Protein AF-K1SL65-F1 (afdb_monomer_lite)

Radius of gyration: 17.66 Å; chains: 1; bounding box: 54×36×43 Å

Organism: NCBI:txid408170

Sequence (193 aa):
QQNIQWSQRDNFLDIPTDCPQRSERLGWTGDVTAFCPTAAFNKNIMPFMTKWLRDLASELGPDVSMPQVVPNILGNQQDGAAFWGDVVTVLPWTLYRAYGDKRILQHSYDSMKHWVEFIESQCGENGLWQTGFQYGDWLGLDAEANALGDERKGATDDYFTANVCFAWSLQILADTAAVFAVRRGRAPLEPPP

Foldseek 3Di:
DVVLVVQQVQQLDLARFPHNDDPGSFNFQLVCLVCVLVSLVVDPCVVSVLVQLVQQVVQDDQPAQRDRTGVDPPDRQAHLAFSRSLSLLRVLLSNCVSPVDLVSLVVSLVVLVSSLVVQQVCDDPVSFNDDGDYCAQAQAPQDDVPPDPDPRHHPDDRRVRRRVRSVVSVVSSVVSVVVVVVVVDDDDDDDDD

InterPro domains:
  IPR008928 Six-hairpin glycosidase superfamily [SSF48208] (3-179)
  IPR012341 Six-hairpin glycosidase-like superfamily [G3DSA:1.50.10.10] (1-187)
  IPR016007 Alpha-L-rhamnosidase [PTHR33307] (2-180)
  IPR035396 Alpha-L-rhamnosidase, six-hairpin glycosidase domain [PF17389] (2-180)

pLDDT: mean 91.94, std 12.56, range [42.75, 98.88]

Structure (mmCIF, N/CA/C/O backbone):
data_AF-K1SL65-F1
#
_entry.id   AF-K1SL65-F1
#
loop_
_atom_site.group_PDB
_atom_site.id
_atom_site.type_symbol
_atom_site.label_atom_id
_atom_site.label_alt_id
_atom_site.label_comp_id
_atom_site.label_asym_id
_atom_site.label_entity_id
_atom_site.label_seq_id
_atom_site.pdbx_PDB_ins_code
_atom_site.Cartn_x
_atom_site.Cartn_y
_atom_site.Cartn_z
_atom_site.occupancy
_atom_site.B_iso_or_equiv
_atom_site.auth_seq_id
_atom_site.auth_comp_id
_atom_site.a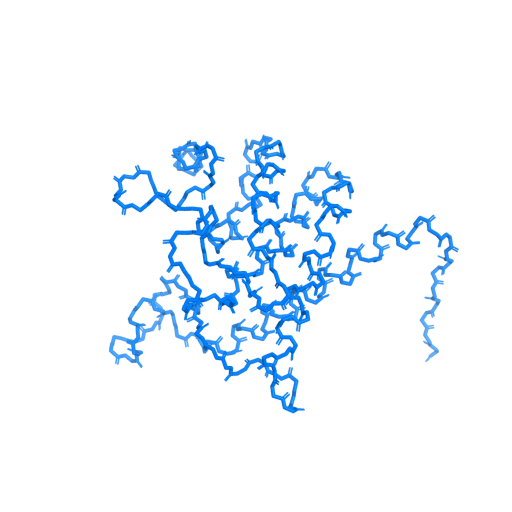uth_asym_id
_atom_site.auth_atom_id
_atom_site.pdbx_PDB_model_num
ATOM 1 N N . GLN A 1 1 ? 10.799 -14.680 15.930 1.00 95.19 1 GLN A N 1
ATOM 2 C CA . GLN A 1 1 ? 9.864 -13.781 16.643 1.00 95.19 1 GLN A CA 1
ATOM 3 C C . GLN A 1 1 ? 10.528 -12.543 17.247 1.00 95.19 1 GLN A C 1
ATOM 5 O O . GLN A 1 1 ? 10.082 -11.454 16.925 1.00 95.19 1 GLN A O 1
ATOM 10 N N . GLN A 1 2 ? 11.568 -12.656 18.089 1.00 98.00 2 GLN A N 1
ATOM 11 C CA . GLN A 1 2 ? 12.174 -11.476 18.739 1.00 98.00 2 GLN A CA 1
ATOM 12 C C . GLN A 1 2 ? 12.668 -10.421 17.734 1.00 98.00 2 GLN A C 1
ATOM 14 O O . GLN A 1 2 ? 12.318 -9.256 17.878 1.00 98.00 2 GLN A O 1
ATOM 19 N N . ASN A 1 3 ? 13.378 -10.829 16.677 1.00 98.56 3 ASN A N 1
ATOM 20 C CA . ASN A 1 3 ? 13.888 -9.900 15.657 1.00 98.56 3 ASN A CA 1
ATOM 21 C C . ASN A 1 3 ? 12.772 -9.055 15.022 1.00 98.56 3 ASN A C 1
ATOM 23 O O . ASN A 1 3 ? 12.913 -7.846 14.937 1.00 98.56 3 ASN A O 1
ATOM 27 N N . ILE A 1 4 ? 11.632 -9.668 14.681 1.00 98.56 4 ILE A N 1
ATOM 28 C CA . ILE A 1 4 ? 10.469 -8.973 14.100 1.00 98.56 4 ILE A CA 1
ATOM 29 C C . ILE A 1 4 ? 9.954 -7.881 15.046 1.00 98.56 4 ILE A C 1
ATOM 31 O O . ILE A 1 4 ? 9.650 -6.773 14.618 1.00 98.56 4 ILE A O 1
ATOM 35 N N . GLN A 1 5 ? 9.868 -8.181 16.345 1.00 98.44 5 GLN A N 1
ATOM 36 C CA . GLN A 1 5 ? 9.383 -7.223 17.340 1.00 98.44 5 GLN A CA 1
ATOM 37 C C . GLN A 1 5 ? 10.352 -6.053 17.542 1.00 98.44 5 GLN A C 1
ATOM 39 O O . GLN A 1 5 ? 9.899 -4.925 17.724 1.00 98.44 5 GLN A O 1
ATOM 44 N N . TRP A 1 6 ? 11.663 -6.308 17.498 1.00 98.56 6 TRP A N 1
ATOM 45 C CA . TRP A 1 6 ? 12.675 -5.251 17.547 1.00 98.56 6 TRP A CA 1
ATOM 46 C C . TRP A 1 6 ? 12.635 -4.385 16.287 1.00 98.56 6 TRP A C 1
ATOM 48 O O . TRP A 1 6 ? 12.497 -3.174 16.412 1.00 98.56 6 TRP A O 1
ATOM 58 N N . SER A 1 7 ? 12.599 -4.989 15.095 1.00 98.56 7 SER A N 1
ATOM 59 C CA . SER A 1 7 ? 12.469 -4.256 13.829 1.00 98.56 7 SER A CA 1
ATOM 60 C C . SER A 1 7 ? 11.205 -3.395 13.770 1.00 98.56 7 SER A C 1
ATOM 62 O O . SER A 1 7 ? 11.273 -2.249 13.341 1.00 98.56 7 SER A O 1
ATOM 64 N N . GLN A 1 8 ? 10.060 -3.903 14.242 1.00 98.56 8 GLN A N 1
ATOM 65 C CA . GLN A 1 8 ? 8.834 -3.104 14.340 1.00 98.56 8 GLN A CA 1
ATOM 66 C C . GLN A 1 8 ? 9.017 -1.911 15.279 1.00 98.56 8 GLN A C 1
ATOM 68 O O . GLN A 1 8 ? 8.588 -0.806 14.970 1.00 98.56 8 GLN A O 1
ATOM 73 N N . ARG A 1 9 ? 9.628 -2.130 16.446 1.00 98.19 9 ARG A N 1
ATOM 74 C CA . ARG A 1 9 ? 9.810 -1.077 17.445 1.00 98.19 9 ARG A CA 1
ATOM 75 C C . ARG A 1 9 ? 10.743 0.024 16.951 1.00 98.19 9 ARG A C 1
ATOM 77 O O . ARG A 1 9 ? 10.486 1.187 17.232 1.00 98.19 9 ARG A O 1
ATOM 84 N N . ASP A 1 10 ? 11.791 -0.348 16.229 1.00 98.25 10 ASP A N 1
ATOM 85 C CA . ASP A 1 10 ? 12.777 0.599 15.718 1.00 98.25 10 ASP A CA 1
ATOM 86 C C . ASP A 1 10 ? 12.221 1.440 14.554 1.00 98.25 10 ASP A C 1
ATOM 88 O O . ASP A 1 10 ? 12.696 2.549 14.338 1.00 98.25 10 ASP A O 1
ATOM 92 N N . ASN A 1 11 ? 11.185 0.951 13.859 1.00 98.69 11 ASN A N 1
ATOM 93 C CA . ASN A 1 11 ? 10.578 1.620 12.703 1.00 98.69 11 ASN A CA 1
ATOM 94 C C . ASN A 1 11 ? 9.210 2.278 12.967 1.00 98.69 11 ASN A C 1
ATOM 96 O O . ASN A 1 11 ? 8.644 2.887 12.070 1.00 98.69 11 ASN A O 1
ATOM 100 N N . PHE A 1 12 ? 8.635 2.168 14.168 1.00 98.44 12 PHE A N 1
ATOM 101 C CA . PHE A 1 12 ? 7.357 2.815 14.509 1.00 98.44 12 PHE A CA 1
ATOM 102 C C . PHE A 1 12 ? 7.609 4.083 15.338 1.00 98.44 12 PHE A C 1
ATOM 104 O O . PHE A 1 12 ? 7.303 4.141 16.533 1.00 98.44 12 PHE A O 1
ATOM 111 N N . LEU A 1 13 ? 8.189 5.101 14.694 1.00 97.00 13 LEU A N 1
ATOM 112 C CA . LEU A 1 13 ? 8.627 6.361 15.305 1.00 97.00 13 LEU A CA 1
ATOM 113 C C . LEU A 1 13 ? 7.960 7.553 14.595 1.00 97.00 13 LEU A C 1
ATOM 115 O O . LEU A 1 13 ? 8.478 8.049 13.604 1.00 97.00 13 LEU A O 1
ATOM 119 N N . ASP A 1 14 ? 6.806 8.004 15.103 1.00 96.94 14 ASP A N 1
ATOM 120 C CA . ASP A 1 14 ? 5.869 8.979 14.483 1.00 96.94 14 ASP A CA 1
ATOM 121 C C . ASP A 1 14 ? 5.245 8.558 13.133 1.00 96.94 14 ASP A C 1
ATOM 123 O O . ASP A 1 14 ? 4.056 8.799 12.900 1.00 96.94 14 ASP A O 1
ATOM 127 N N . ILE A 1 15 ? 6.020 7.885 12.283 1.00 98.38 15 ILE A N 1
ATOM 128 C CA . ILE A 1 15 ? 5.641 7.290 10.998 1.00 98.38 15 ILE A CA 1
ATOM 129 C C . ILE A 1 15 ? 6.258 5.881 10.875 1.00 98.38 15 ILE A C 1
ATOM 131 O O . ILE A 1 15 ? 7.233 5.587 11.576 1.00 98.38 15 ILE A O 1
ATOM 135 N N . PRO A 1 16 ? 5.684 4.974 10.066 1.00 98.31 16 PRO A N 1
ATOM 136 C CA . PRO A 1 16 ? 6.210 3.623 9.886 1.00 98.31 16 PRO A CA 1
ATOM 137 C C . PRO A 1 16 ? 7.363 3.611 8.869 1.00 98.31 16 PRO A C 1
ATOM 139 O O . PRO A 1 16 ? 7.133 3.521 7.668 1.00 98.31 16 PRO A O 1
ATOM 142 N N . THR A 1 17 ? 8.600 3.737 9.342 1.00 98.62 17 THR A N 1
ATOM 143 C CA . THR A 1 17 ? 9.778 3.901 8.478 1.00 98.62 17 THR A CA 1
ATOM 144 C C . THR A 1 17 ? 10.254 2.595 7.835 1.00 98.62 17 THR A C 1
ATOM 146 O O . THR A 1 17 ? 10.101 1.523 8.418 1.00 98.62 17 THR A O 1
ATOM 149 N N . ASP A 1 18 ? 10.905 2.683 6.673 1.00 97.94 18 ASP A N 1
ATOM 150 C CA . ASP A 1 18 ? 11.580 1.552 6.012 1.00 97.94 18 ASP A CA 1
ATOM 151 C C . ASP A 1 18 ? 12.758 1.012 6.835 1.00 97.94 18 ASP A C 1
ATOM 153 O O . ASP A 1 18 ? 12.944 -0.195 7.014 1.00 97.94 18 ASP A O 1
ATOM 157 N N . CYS A 1 19 ? 13.582 1.919 7.360 1.00 97.38 19 CYS A N 1
ATOM 158 C CA . CYS A 1 19 ? 14.738 1.566 8.160 1.00 97.38 19 CYS A CA 1
ATOM 159 C C . CYS A 1 19 ? 15.124 2.691 9.133 1.00 97.38 19 CYS A C 1
ATOM 161 O O . CYS A 1 19 ? 14.912 3.865 8.834 1.00 97.38 19 CYS A O 1
ATOM 163 N N . PRO A 1 20 ? 15.745 2.373 10.283 1.00 97.81 20 PRO A N 1
ATOM 164 C CA . PRO A 1 20 ? 16.064 3.383 11.294 1.00 97.81 20 PRO A CA 1
ATOM 165 C C . PRO A 1 20 ? 17.457 4.025 11.143 1.00 97.81 20 PRO A C 1
ATOM 167 O O . PRO A 1 20 ? 17.764 4.999 11.832 1.00 97.81 20 PRO A O 1
ATOM 170 N N . GLN A 1 21 ? 18.343 3.486 10.296 1.00 97.94 21 GLN A N 1
ATOM 171 C CA . GLN A 1 21 ? 19.780 3.796 10.346 1.00 97.94 21 GLN A CA 1
ATOM 172 C C . GLN A 1 21 ? 20.268 4.789 9.288 1.00 97.94 21 GLN A C 1
ATOM 174 O O . GLN A 1 21 ? 20.973 5.740 9.638 1.00 97.94 21 GLN A O 1
ATOM 179 N N . ARG A 1 22 ? 19.932 4.593 8.006 1.00 97.50 22 ARG A N 1
ATOM 180 C CA . ARG A 1 22 ? 20.524 5.375 6.902 1.00 97.50 22 ARG A CA 1
ATOM 181 C C . ARG A 1 22 ? 19.793 6.703 6.709 1.00 97.50 22 ARG A C 1
ATOM 183 O O . ARG A 1 22 ? 18.809 6.974 7.396 1.00 97.50 22 ARG A O 1
ATOM 190 N N . SER A 1 23 ? 20.301 7.544 5.814 1.00 96.12 23 SER A N 1
ATOM 191 C CA . SER A 1 23 ? 19.692 8.829 5.443 1.00 96.12 23 SER A CA 1
ATOM 192 C C . SER A 1 23 ? 18.450 8.623 4.566 1.00 96.12 23 SER A C 1
ATOM 194 O O . SER A 1 23 ? 18.436 9.028 3.410 1.00 96.12 23 SER A O 1
ATOM 196 N N . GLU A 1 24 ? 17.448 7.936 5.110 1.00 96.56 24 GLU A N 1
ATOM 197 C CA . GLU A 1 24 ? 16.168 7.648 4.463 1.00 96.56 24 GLU A CA 1
ATOM 198 C C . GLU A 1 24 ? 15.057 7.749 5.510 1.00 96.56 24 GLU A C 1
ATOM 200 O O . GLU A 1 24 ? 14.578 8.858 5.734 1.00 96.56 24 GLU A O 1
ATOM 205 N N . ARG A 1 25 ? 14.752 6.671 6.253 1.00 98.00 25 ARG A N 1
ATOM 206 C CA . ARG A 1 25 ? 13.802 6.684 7.387 1.00 98.00 25 ARG A CA 1
ATOM 207 C C . ARG A 1 25 ? 12.446 7.254 6.967 1.00 98.00 25 ARG A C 1
ATOM 209 O O . ARG A 1 25 ? 11.869 8.089 7.664 1.00 98.00 25 ARG A O 1
ATOM 216 N N . LEU A 1 26 ? 11.981 6.845 5.793 1.00 98.12 26 LEU A N 1
ATOM 217 C CA . LEU A 1 26 ? 10.778 7.380 5.167 1.00 98.12 26 LEU A CA 1
ATOM 218 C C . LEU A 1 26 ? 9.617 6.416 5.355 1.00 98.12 26 LEU A C 1
ATOM 220 O O . LEU A 1 26 ? 9.813 5.205 5.452 1.00 98.12 26 LEU A O 1
ATOM 224 N N . GLY A 1 27 ? 8.404 6.965 5.400 1.00 98.06 27 GLY A N 1
ATOM 225 C CA . GLY A 1 27 ? 7.170 6.194 5.502 1.00 98.06 27 GLY A CA 1
ATOM 226 C C . GLY A 1 27 ? 6.813 5.533 4.179 1.00 98.06 27 GLY A C 1
ATOM 227 O O . GLY A 1 27 ? 5.846 5.943 3.543 1.00 98.06 27 GLY A O 1
ATOM 228 N N . TRP A 1 28 ? 7.621 4.569 3.741 1.00 98.31 28 TRP A N 1
ATOM 229 C CA . TRP A 1 28 ? 7.412 3.840 2.498 1.00 98.31 28 TRP A CA 1
ATOM 230 C C . TRP A 1 28 ? 6.111 3.043 2.544 1.00 98.31 28 TRP A C 1
ATOM 232 O O . TRP A 1 28 ? 5.865 2.242 3.447 1.00 98.31 28 TRP A O 1
ATOM 242 N N . THR A 1 29 ? 5.246 3.292 1.568 1.00 98.12 29 THR A N 1
ATOM 243 C CA . THR A 1 29 ? 3.869 2.799 1.596 1.00 98.12 29 THR A CA 1
ATOM 244 C C . THR A 1 29 ? 3.776 1.288 1.389 1.00 98.12 29 THR A C 1
ATOM 246 O O . THR A 1 29 ? 3.034 0.625 2.117 1.00 98.12 29 THR A O 1
ATOM 249 N N . GLY A 1 30 ? 4.585 0.721 0.488 1.00 97.94 30 GLY A N 1
ATOM 250 C CA . GLY A 1 30 ? 4.632 -0.723 0.224 1.00 97.94 30 GLY A CA 1
ATOM 251 C C . GLY A 1 30 ? 5.108 -1.551 1.421 1.00 97.94 30 GLY A C 1
ATOM 252 O O . GLY A 1 30 ? 4.529 -2.597 1.721 1.00 97.94 30 GLY A O 1
ATOM 253 N N . ASP A 1 31 ? 6.093 -1.061 2.173 1.00 98.50 31 ASP A N 1
ATOM 254 C CA . ASP A 1 31 ? 6.604 -1.710 3.385 1.00 98.50 31 ASP A CA 1
ATOM 255 C C . ASP A 1 31 ? 5.494 -1.883 4.433 1.00 98.50 31 ASP A C 1
ATOM 257 O O . ASP A 1 31 ? 5.342 -2.943 5.052 1.00 98.50 31 ASP A O 1
ATOM 261 N N . VAL A 1 32 ? 4.656 -0.855 4.593 1.00 97.88 32 VAL A N 1
ATOM 262 C CA . VAL A 1 32 ? 3.497 -0.897 5.492 1.00 97.88 32 VAL A CA 1
ATOM 263 C C . VAL A 1 32 ? 2.421 -1.839 4.968 1.00 97.88 32 VAL A C 1
ATOM 265 O O . VAL A 1 32 ? 1.881 -2.615 5.764 1.00 97.88 32 VAL A O 1
ATOM 268 N N . THR A 1 33 ? 2.130 -1.812 3.661 1.00 98.25 33 THR A N 1
ATOM 269 C CA . THR A 1 33 ? 1.200 -2.747 3.003 1.00 98.25 33 THR A CA 1
ATOM 270 C C . THR A 1 33 ? 1.559 -4.194 3.341 1.00 98.25 33 THR A C 1
ATOM 272 O O . THR A 1 33 ? 0.698 -4.957 3.785 1.00 98.25 33 THR A O 1
ATOM 275 N N . ALA A 1 34 ? 2.840 -4.557 3.227 1.00 98.31 34 ALA A N 1
ATOM 276 C CA . ALA A 1 34 ? 3.322 -5.899 3.539 1.00 98.31 34 ALA A CA 1
ATOM 277 C C . ALA A 1 34 ? 3.268 -6.224 5.044 1.00 98.31 34 ALA A C 1
ATOM 279 O O . ALA A 1 34 ? 2.877 -7.325 5.445 1.00 98.31 34 ALA A O 1
ATOM 280 N N . PHE A 1 35 ? 3.682 -5.286 5.903 1.00 98.62 35 PHE A N 1
ATOM 281 C CA . PHE A 1 35 ? 3.963 -5.591 7.308 1.00 98.62 35 PHE A CA 1
ATOM 282 C C . PHE A 1 35 ? 2.788 -5.366 8.272 1.00 98.62 35 PHE A C 1
ATOM 284 O O . PHE A 1 35 ? 2.778 -5.937 9.371 1.00 98.62 35 PHE A O 1
ATOM 291 N N . CYS A 1 36 ? 1.778 -4.575 7.896 1.00 98.38 36 CYS A N 1
ATOM 292 C CA . CYS A 1 36 ? 0.689 -4.179 8.794 1.00 98.38 36 CYS A CA 1
ATOM 293 C C . CYS A 1 36 ? -0.006 -5.349 9.528 1.00 98.38 36 CYS A C 1
ATOM 295 O O . CYS A 1 36 ? -0.226 -5.217 10.738 1.00 98.38 36 CYS A O 1
ATOM 297 N N . PRO A 1 37 ? -0.333 -6.498 8.894 1.00 98.50 37 PRO A N 1
ATOM 298 C CA . PRO A 1 37 ? -0.969 -7.614 9.601 1.00 98.50 37 PRO A CA 1
ATOM 299 C C . PRO A 1 37 ? -0.118 -8.131 10.770 1.00 98.50 37 PRO A C 1
ATOM 301 O O . PRO A 1 37 ? -0.618 -8.335 11.879 1.00 98.50 37 PRO A O 1
ATOM 304 N N . THR A 1 38 ? 1.191 -8.270 10.548 1.00 98.75 38 THR A N 1
ATOM 305 C CA . THR A 1 38 ? 2.151 -8.698 11.575 1.00 98.75 38 THR A CA 1
ATOM 306 C C . THR A 1 38 ? 2.290 -7.644 12.668 1.00 98.75 38 THR A C 1
ATOM 308 O O . THR A 1 38 ? 2.278 -7.968 13.859 1.00 98.75 38 THR A O 1
ATOM 311 N N . ALA A 1 39 ? 2.378 -6.369 12.283 1.00 98.62 39 ALA A N 1
ATOM 312 C CA . ALA A 1 39 ? 2.481 -5.269 13.230 1.00 98.62 39 ALA A CA 1
ATOM 313 C C . ALA A 1 39 ? 1.268 -5.202 14.174 1.00 98.62 39 ALA A C 1
ATOM 315 O O . ALA A 1 39 ? 1.447 -5.037 15.387 1.00 98.62 39 ALA A O 1
ATOM 316 N N . ALA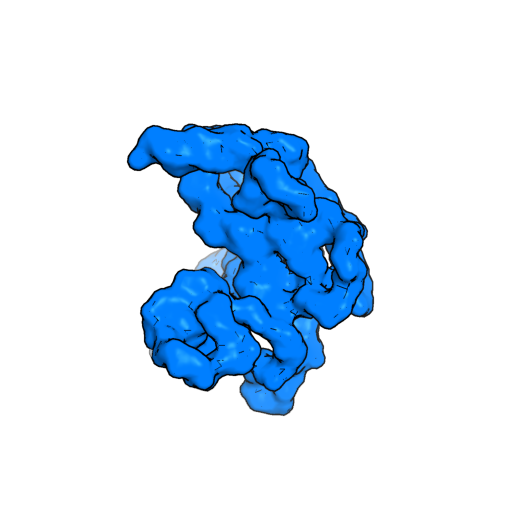 A 1 40 ? 0.061 -5.383 13.627 1.00 98.50 40 ALA A N 1
ATOM 317 C CA . ALA A 1 40 ? -1.198 -5.372 14.367 1.00 98.50 40 ALA A CA 1
ATOM 318 C C . ALA A 1 40 ? -1.370 -6.594 15.281 1.00 98.50 40 ALA A C 1
ATOM 320 O O . ALA A 1 40 ? -1.970 -6.483 16.352 1.00 98.50 40 ALA A O 1
ATOM 321 N N . PHE A 1 41 ? -0.812 -7.744 14.888 1.00 98.44 41 PHE A N 1
ATOM 322 C CA . PHE A 1 41 ? -0.744 -8.932 15.738 1.00 98.44 41 PHE A CA 1
ATOM 323 C C . PHE A 1 41 ? 0.181 -8.719 16.945 1.00 98.44 41 PHE A C 1
ATOM 325 O O . PHE A 1 41 ? -0.145 -9.099 18.068 1.00 98.44 41 PHE A O 1
ATOM 332 N N . ASN A 1 42 ? 1.339 -8.088 16.734 1.00 98.31 42 ASN A N 1
ATOM 333 C CA . ASN A 1 42 ? 2.340 -7.898 17.784 1.00 98.31 42 ASN A CA 1
ATOM 334 C C . ASN A 1 42 ? 1.944 -6.840 18.826 1.00 98.31 42 ASN A C 1
ATOM 336 O O . ASN A 1 42 ? 2.309 -6.971 20.001 1.00 98.31 42 ASN A O 1
ATOM 340 N N . LYS A 1 43 ? 1.283 -5.755 18.403 1.00 97.81 43 LYS A N 1
ATOM 341 C CA . LYS A 1 43 ? 0.948 -4.592 19.241 1.00 97.81 43 LYS A CA 1
ATOM 342 C C . LYS A 1 43 ? -0.350 -3.936 18.776 1.00 97.81 43 LYS A C 1
ATOM 344 O O . LYS A 1 43 ? -0.742 -4.049 17.623 1.00 97.81 43 LYS A O 1
ATOM 349 N N . ASN A 1 44 ? -0.986 -3.175 19.667 1.00 98.25 44 ASN A N 1
ATOM 350 C CA . ASN A 1 44 ? -2.065 -2.278 19.264 1.00 98.25 44 ASN A CA 1
ATOM 351 C C . ASN A 1 44 ? -1.485 -1.070 18.510 1.00 98.25 44 ASN A C 1
ATOM 353 O O . ASN A 1 44 ? -0.966 -0.147 19.138 1.00 98.25 44 ASN A O 1
ATOM 357 N N . ILE A 1 45 ? -1.581 -1.086 17.180 1.00 98.50 45 ILE A N 1
ATOM 358 C CA . ILE A 1 45 ? -1.075 -0.020 16.302 1.00 98.50 45 ILE A CA 1
ATOM 359 C C . ILE A 1 45 ? -2.172 0.941 15.831 1.00 98.50 45 ILE A C 1
ATOM 361 O O . ILE A 1 45 ? -1.877 1.877 15.091 1.00 98.50 45 ILE A O 1
ATOM 365 N N . MET A 1 46 ? -3.430 0.738 16.243 1.00 98.31 46 MET A N 1
ATOM 366 C CA . MET A 1 46 ? -4.568 1.506 15.725 1.00 98.31 46 MET A CA 1
ATOM 367 C C . MET A 1 46 ? -4.386 3.029 15.861 1.00 98.31 46 MET A C 1
ATOM 369 O O . MET A 1 46 ? -4.566 3.716 14.856 1.00 98.31 46 MET A O 1
ATOM 373 N N . PRO A 1 47 ? -3.992 3.602 17.021 1.00 98.25 47 PRO A N 1
ATOM 374 C CA . PRO A 1 47 ? -3.817 5.053 17.132 1.00 98.25 47 PRO A CA 1
ATOM 375 C C . PRO A 1 47 ? -2.720 5.595 16.209 1.00 98.25 47 PRO A C 1
ATOM 377 O O . PRO A 1 47 ? -2.908 6.626 15.570 1.00 98.25 47 PRO A O 1
ATOM 380 N N . PHE A 1 48 ? -1.605 4.866 16.112 1.00 98.56 48 PHE A N 1
ATOM 381 C CA . PHE A 1 48 ? -0.461 5.216 15.274 1.00 98.56 48 PHE A CA 1
ATOM 382 C C . PHE A 1 48 ? -0.858 5.249 13.795 1.00 98.56 48 PHE A C 1
ATOM 384 O O . PHE A 1 48 ? -0.690 6.261 13.120 1.00 98.56 48 PHE A O 1
ATOM 391 N N . MET A 1 49 ? -1.487 4.174 13.317 1.00 98.56 49 MET A N 1
ATOM 392 C CA . MET A 1 49 ? -1.901 4.071 11.920 1.00 98.56 49 MET A CA 1
ATOM 393 C C . MET A 1 49 ? -3.085 4.976 11.583 1.00 98.56 49 MET A C 1
ATOM 395 O O . MET A 1 49 ? -3.180 5.455 10.462 1.00 98.56 49 MET A O 1
ATOM 399 N N . THR A 1 50 ? -3.961 5.282 12.545 1.00 98.31 50 THR A N 1
ATOM 400 C CA . THR A 1 50 ? -5.033 6.272 12.340 1.00 98.31 50 THR A CA 1
ATOM 401 C C . THR A 1 50 ? -4.466 7.669 12.091 1.00 98.31 50 THR A C 1
ATOM 403 O O . THR A 1 50 ? -5.013 8.399 11.270 1.00 98.31 50 THR A O 1
ATOM 406 N N . LYS A 1 51 ? -3.386 8.058 12.788 1.00 98.31 51 LYS A N 1
ATOM 407 C CA . LYS A 1 51 ? -2.680 9.319 12.514 1.00 98.31 51 LYS A CA 1
ATOM 408 C C . LYS A 1 51 ? -2.060 9.277 11.121 1.00 98.31 51 LYS A C 1
ATOM 410 O O . LYS A 1 51 ? -2.358 10.149 10.316 1.00 98.31 51 LYS A O 1
ATOM 415 N N . TRP A 1 52 ? -1.284 8.239 10.817 1.00 98.50 52 TRP A N 1
ATOM 416 C CA . TRP A 1 52 ? -0.576 8.150 9.538 1.00 98.50 52 TRP A CA 1
ATOM 417 C C . TRP A 1 52 ? -1.518 8.046 8.324 1.00 98.50 52 TRP A C 1
ATOM 419 O O . TRP A 1 52 ? -1.244 8.641 7.292 1.00 98.50 52 TRP A O 1
ATOM 429 N N . LEU A 1 53 ? -2.688 7.405 8.454 1.00 98.31 53 LEU A N 1
ATOM 430 C CA . LEU A 1 53 ? -3.718 7.400 7.404 1.00 98.31 53 LEU A CA 1
ATOM 431 C C . LEU A 1 53 ? -4.304 8.789 7.114 1.00 98.31 53 LEU A C 1
ATOM 433 O O . LEU A 1 53 ? -4.782 9.020 6.007 1.00 98.31 53 LEU A O 1
ATOM 437 N N . ARG A 1 54 ? -4.281 9.717 8.080 1.00 97.81 54 ARG A N 1
ATOM 438 C CA . ARG A 1 54 ? -4.662 11.118 7.832 1.00 97.81 54 ARG A CA 1
ATOM 439 C C . ARG A 1 54 ? -3.571 11.863 7.078 1.00 97.81 54 ARG A C 1
ATOM 441 O O . ARG A 1 54 ? -3.908 12.611 6.169 1.00 97.81 54 ARG A O 1
ATOM 448 N N . ASP A 1 55 ? -2.308 11.634 7.438 1.00 97.75 55 ASP A N 1
ATOM 449 C CA . ASP A 1 55 ? -1.164 12.178 6.698 1.00 97.75 55 ASP A CA 1
ATOM 450 C C . ASP A 1 55 ? -1.237 11.694 5.239 1.00 97.75 55 ASP A C 1
ATOM 452 O O . ASP A 1 55 ? -1.227 12.497 4.313 1.00 97.75 55 ASP A O 1
ATOM 456 N N . LEU A 1 56 ? -1.471 10.395 5.038 1.00 96.69 56 LEU A N 1
ATOM 457 C CA . LEU A 1 56 ? -1.647 9.778 3.726 1.00 96.69 56 LEU A CA 1
ATOM 458 C C . LEU A 1 56 ? -2.800 10.396 2.932 1.00 96.69 56 LEU A C 1
ATOM 460 O O . LEU A 1 56 ? -2.626 10.767 1.777 1.00 96.69 56 LEU A O 1
ATOM 464 N N . ALA A 1 57 ? -3.974 10.540 3.550 1.00 95.62 57 ALA A N 1
ATOM 465 C CA . ALA A 1 57 ? -5.126 11.142 2.887 1.00 95.62 57 ALA A CA 1
ATOM 466 C C . ALA A 1 57 ? -4.880 12.606 2.485 1.00 95.62 57 ALA A C 1
ATOM 468 O O . ALA A 1 57 ? -5.477 13.068 1.518 1.00 95.62 57 ALA A O 1
ATOM 469 N N . SER A 1 58 ? -4.013 13.330 3.204 1.00 94.94 58 SER A N 1
ATOM 470 C CA . SER A 1 58 ? -3.668 14.721 2.882 1.00 94.94 58 SER A CA 1
ATOM 471 C C . SER A 1 58 ? -2.732 14.873 1.678 1.00 94.94 58 SER A C 1
ATOM 473 O O . SER A 1 58 ? -2.677 15.953 1.098 1.00 94.94 58 SER A O 1
ATOM 475 N N . GLU A 1 59 ? -2.040 13.799 1.292 1.00 93.00 59 GLU A N 1
ATOM 476 C CA . GLU A 1 59 ? -1.149 13.751 0.123 1.00 93.00 59 GLU A CA 1
ATOM 477 C C . GLU A 1 59 ? -1.901 13.372 -1.168 1.00 93.00 59 GLU A C 1
ATOM 479 O O . GLU A 1 59 ? -1.364 13.505 -2.266 1.00 93.00 59 GLU A O 1
ATOM 484 N N . LEU A 1 60 ? -3.152 12.908 -1.057 1.00 87.19 60 LEU A N 1
ATOM 485 C CA . LEU A 1 60 ? -4.004 12.604 -2.206 1.00 87.19 60 LEU A CA 1
ATOM 486 C C . LEU A 1 60 ? -4.705 13.870 -2.719 1.00 87.19 60 LEU A C 1
ATOM 488 O O . LEU A 1 60 ? -5.222 14.678 -1.947 1.00 87.19 60 LEU A O 1
ATOM 492 N N . GLY A 1 61 ? -4.780 14.014 -4.043 1.00 77.50 61 GLY A N 1
ATOM 493 C CA . GLY A 1 61 ? -5.467 15.122 -4.707 1.00 77.50 61 GLY A CA 1
ATOM 494 C C . GLY A 1 61 ? -6.038 14.713 -6.068 1.00 77.50 61 GLY A C 1
ATOM 495 O O . GLY A 1 61 ? -5.671 13.656 -6.571 1.00 77.50 61 GLY A O 1
ATOM 496 N N . PRO A 1 62 ? -6.911 15.534 -6.686 1.00 71.88 62 PRO A N 1
ATOM 497 C CA . PRO A 1 62 ? -7.653 15.165 -7.900 1.00 71.88 62 PRO A CA 1
ATOM 498 C C . PRO A 1 62 ? -6.787 14.633 -9.049 1.00 71.88 62 PRO A C 1
ATOM 500 O O . PRO A 1 62 ? -7.187 13.688 -9.717 1.00 71.88 62 PRO A O 1
ATOM 503 N N . ASP A 1 63 ? -5.587 15.192 -9.216 1.00 70.44 63 ASP A N 1
ATOM 504 C CA . ASP A 1 63 ? -4.636 14.833 -10.278 1.00 70.44 63 ASP A CA 1
ATOM 505 C C . ASP A 1 63 ? -3.345 14.202 -9.720 1.00 70.44 63 ASP A C 1
ATOM 507 O O . ASP A 1 63 ? -2.310 14.181 -10.386 1.00 70.44 63 ASP A O 1
ATOM 511 N N . VAL A 1 64 ? -3.374 13.743 -8.464 1.00 79.31 64 VAL A N 1
ATOM 512 C CA . VAL A 1 64 ? -2.209 13.210 -7.749 1.00 79.31 64 VAL A CA 1
ATOM 513 C C . VAL A 1 64 ? -2.522 11.789 -7.292 1.00 79.31 64 VAL A C 1
ATOM 515 O O . VAL A 1 64 ? -3.453 11.548 -6.517 1.00 79.31 64 VAL A O 1
ATOM 518 N N . SER A 1 65 ? -1.749 10.836 -7.804 1.00 85.00 65 SER A N 1
ATOM 519 C CA . SER A 1 65 ? -1.749 9.456 -7.323 1.00 85.00 65 SER A CA 1
ATOM 520 C C . SER A 1 65 ? -1.087 9.339 -5.960 1.00 85.00 65 SER A C 1
ATOM 522 O O . SER A 1 65 ? -0.441 10.268 -5.501 1.00 85.00 65 SER A O 1
ATOM 524 N N . MET A 1 66 ? -1.201 8.175 -5.323 1.00 93.31 66 MET A N 1
ATOM 525 C CA . MET A 1 66 ? -0.544 7.932 -4.043 1.00 93.31 66 MET A CA 1
ATOM 526 C C . MET A 1 66 ? 0.990 8.017 -4.175 1.00 93.31 66 MET A C 1
ATOM 528 O O . MET A 1 66 ? 1.559 7.196 -4.907 1.00 93.31 66 MET A O 1
ATOM 532 N N . PRO A 1 67 ? 1.676 8.943 -3.475 1.00 93.12 67 PRO A N 1
ATOM 533 C CA . PRO A 1 67 ? 3.127 8.919 -3.399 1.00 93.12 67 PRO A CA 1
ATOM 534 C C . PRO A 1 67 ? 3.692 7.660 -2.745 1.00 93.12 67 PRO A C 1
ATOM 536 O O . PRO A 1 67 ? 3.038 6.945 -1.982 1.00 93.12 67 PRO A O 1
ATOM 539 N N . GLN A 1 68 ? 4.957 7.403 -3.059 1.00 93.94 68 GLN A N 1
ATOM 540 C CA . GLN A 1 68 ? 5.688 6.220 -2.600 1.00 93.94 68 GLN A CA 1
ATOM 541 C C . GLN A 1 68 ? 6.027 6.268 -1.106 1.00 93.94 68 GLN A C 1
ATOM 543 O O . GLN A 1 68 ? 6.179 5.230 -0.459 1.00 93.94 68 GLN A O 1
ATOM 548 N N . VAL A 1 69 ? 6.152 7.482 -0.565 1.00 96.94 69 VAL A N 1
ATOM 549 C CA . VAL A 1 69 ? 6.437 7.745 0.843 1.00 96.94 69 VAL A CA 1
ATOM 550 C C . VAL A 1 69 ? 5.449 8.762 1.402 1.00 96.94 69 VAL A C 1
ATOM 552 O O . VAL A 1 69 ? 5.060 9.703 0.712 1.00 96.94 69 VAL A O 1
ATOM 555 N N . VAL A 1 70 ? 5.069 8.585 2.666 1.00 97.06 70 VAL A N 1
ATOM 556 C CA . VAL A 1 70 ? 4.218 9.524 3.408 1.00 97.06 70 VAL A CA 1
ATOM 557 C C . VAL A 1 70 ? 4.886 9.885 4.736 1.00 97.06 70 VAL A C 1
ATOM 559 O O . VAL A 1 70 ? 5.108 8.986 5.560 1.00 97.06 70 VAL A O 1
ATOM 562 N N . PRO A 1 71 ? 5.147 11.176 5.014 1.00 97.19 71 PRO A N 1
ATOM 563 C CA . PRO A 1 71 ? 4.898 12.356 4.167 1.00 97.19 71 PRO A CA 1
ATOM 564 C C . PRO A 1 71 ? 5.742 12.399 2.884 1.00 97.19 71 PRO A C 1
ATOM 566 O O . PRO A 1 71 ? 6.861 11.878 2.861 1.00 97.19 71 PRO A O 1
ATOM 569 N N . ASN A 1 72 ? 5.225 13.038 1.833 1.00 95.06 72 ASN A N 1
ATOM 570 C CA . ASN A 1 72 ? 5.886 13.093 0.534 1.00 95.06 72 ASN A CA 1
ATOM 571 C C . ASN A 1 72 ? 7.002 14.146 0.515 1.00 95.06 72 ASN A C 1
ATOM 573 O O . ASN A 1 72 ? 6.762 15.353 0.527 1.00 95.06 72 ASN A O 1
ATOM 577 N N . ILE A 1 73 ? 8.244 13.673 0.429 1.00 94.38 73 ILE A N 1
ATOM 578 C CA . ILE A 1 73 ? 9.429 14.521 0.241 1.00 94.38 73 ILE A CA 1
ATOM 579 C C . ILE A 1 73 ? 10.174 14.233 -1.070 1.00 94.38 73 ILE A C 1
ATOM 581 O O . ILE A 1 73 ? 11.209 14.846 -1.331 1.00 94.38 73 ILE A O 1
ATOM 585 N N . LEU A 1 74 ? 9.683 13.278 -1.867 1.00 91.12 74 LEU A N 1
ATOM 586 C CA . LEU A 1 74 ? 10.334 12.805 -3.094 1.00 91.12 74 LEU A CA 1
ATOM 587 C C . LEU A 1 74 ? 9.727 13.433 -4.360 1.00 91.12 74 LEU A C 1
ATOM 589 O O . LEU A 1 74 ? 10.334 13.367 -5.429 1.00 91.12 74 LEU A O 1
ATOM 593 N N . GLY A 1 75 ? 8.574 14.099 -4.234 1.00 86.12 75 GLY A N 1
ATOM 594 C CA . GLY A 1 75 ? 7.829 14.652 -5.363 1.00 86.12 75 GLY A CA 1
ATOM 595 C C . GLY A 1 75 ? 7.131 13.562 -6.178 1.00 86.12 75 GLY A C 1
ATOM 596 O O . GLY A 1 75 ? 7.150 12.396 -5.807 1.00 86.12 75 GLY A O 1
ATOM 597 N N . ASN A 1 76 ? 6.520 13.943 -7.303 1.00 80.38 76 ASN A N 1
ATOM 598 C CA . ASN A 1 76 ? 5.464 13.123 -7.917 1.00 80.38 76 ASN A CA 1
ATOM 599 C C . ASN A 1 76 ? 5.920 12.303 -9.137 1.00 80.38 76 ASN A C 1
ATOM 601 O O . ASN A 1 76 ? 5.113 11.923 -9.981 1.00 80.38 76 ASN A O 1
ATOM 605 N N . GLN A 1 77 ? 7.226 12.088 -9.316 1.00 69.81 77 GLN A N 1
ATOM 606 C CA . GLN A 1 77 ? 7.755 11.495 -10.558 1.00 69.81 77 GLN A CA 1
ATOM 607 C C . GLN A 1 77 ? 7.433 10.008 -10.721 1.00 69.81 77 GLN A C 1
ATOM 609 O O . GLN A 1 77 ? 7.626 9.443 -11.796 1.00 69.81 77 GLN A O 1
ATOM 614 N N . GLN A 1 78 ? 7.037 9.364 -9.633 1.00 78.38 78 GLN A N 1
ATOM 615 C CA . GLN A 1 78 ? 7.132 7.922 -9.478 1.00 78.38 78 GLN A CA 1
ATOM 616 C C . GLN A 1 78 ? 5.948 7.382 -8.644 1.00 78.38 78 GLN A C 1
ATOM 618 O O . GLN A 1 78 ? 5.948 6.244 -8.172 1.00 78.38 78 GLN A O 1
ATOM 623 N N . ASP A 1 79 ? 4.933 8.230 -8.476 1.00 83.38 79 ASP A N 1
ATOM 624 C CA . ASP A 1 79 ? 3.727 7.966 -7.707 1.00 83.38 79 ASP A CA 1
ATOM 625 C C . ASP A 1 79 ? 2.831 6.952 -8.421 1.00 83.38 79 ASP A C 1
ATOM 627 O O . ASP A 1 79 ? 2.914 6.746 -9.633 1.00 83.38 79 ASP A O 1
ATOM 631 N N . GLY A 1 80 ? 1.948 6.324 -7.649 1.00 86.88 80 GLY A N 1
ATOM 632 C CA . GLY A 1 80 ? 0.968 5.403 -8.196 1.00 86.88 80 GLY A CA 1
ATOM 633 C C . GLY A 1 80 ? 1.558 4.081 -8.677 1.00 86.88 80 GLY A C 1
ATOM 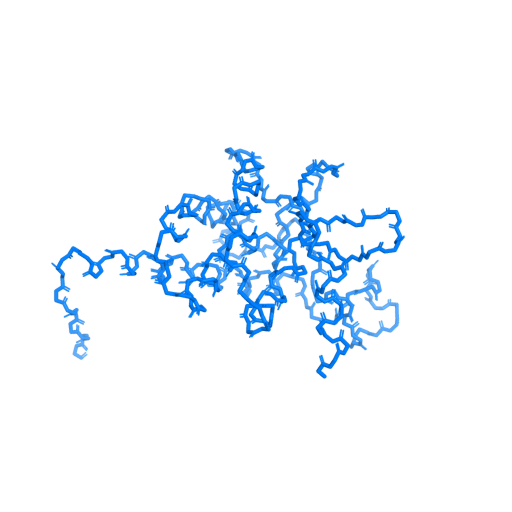634 O O . GLY A 1 80 ? 1.021 3.500 -9.604 1.00 86.88 80 GLY A O 1
ATOM 635 N N . ALA A 1 81 ? 2.624 3.575 -8.058 1.00 94.88 81 ALA A N 1
ATOM 636 C CA . ALA A 1 81 ? 3.072 2.202 -8.287 1.00 94.88 81 ALA A CA 1
ATOM 637 C C . ALA A 1 81 ? 2.155 1.204 -7.557 1.00 94.88 81 ALA A C 1
ATOM 639 O O . ALA A 1 81 ? 1.754 1.438 -6.413 1.00 94.88 81 ALA A O 1
ATOM 640 N N . ALA A 1 82 ? 1.852 0.074 -8.189 1.00 97.12 82 ALA A N 1
ATOM 641 C CA . ALA A 1 82 ? 1.128 -1.029 -7.577 1.00 97.12 82 ALA A CA 1
ATOM 642 C C . ALA A 1 82 ? 1.860 -1.561 -6.338 1.00 97.12 82 ALA A C 1
ATOM 644 O O . ALA A 1 82 ? 3.077 -1.425 -6.203 1.00 97.12 82 ALA A O 1
ATOM 645 N N . PHE A 1 83 ? 1.101 -2.164 -5.429 1.00 97.75 83 PHE A N 1
ATOM 646 C CA . PHE A 1 83 ? 1.472 -2.599 -4.082 1.00 97.75 83 PHE A CA 1
ATOM 647 C C . PHE A 1 83 ? 1.831 -1.458 -3.111 1.00 97.75 83 PHE A C 1
ATOM 649 O O . PHE A 1 83 ? 1.357 -1.441 -1.971 1.00 97.75 83 PHE A O 1
ATOM 656 N N . TRP A 1 84 ? 2.600 -0.463 -3.560 1.00 97.69 84 TRP A N 1
ATOM 657 C CA . TRP A 1 84 ? 2.903 0.744 -2.788 1.00 97.69 84 TRP A CA 1
ATOM 658 C C . TRP A 1 84 ? 1.667 1.632 -2.651 1.00 97.69 84 TRP A C 1
ATOM 660 O O . TRP A 1 84 ? 1.240 1.927 -1.539 1.00 97.69 84 TRP A O 1
ATOM 670 N N . GLY A 1 85 ? 1.035 2.002 -3.764 1.00 96.81 85 GLY A N 1
ATOM 671 C CA . GLY A 1 85 ? -0.182 2.813 -3.759 1.00 96.81 85 GLY A CA 1
ATOM 672 C C . GLY A 1 85 ? -1.394 2.088 -3.170 1.00 96.81 85 GLY A C 1
ATOM 673 O O . GLY A 1 85 ? -2.253 2.719 -2.557 1.00 96.81 85 GLY A O 1
ATOM 674 N N . ASP A 1 86 ? -1.423 0.753 -3.234 1.00 98.31 86 ASP A N 1
ATOM 675 C CA . ASP A 1 86 ? -2.501 -0.060 -2.658 1.00 98.31 86 ASP A CA 1
ATOM 676 C C . ASP A 1 86 ? -2.576 0.012 -1.129 1.00 98.31 86 ASP A C 1
ATOM 678 O O . ASP A 1 86 ? -3.574 -0.404 -0.542 1.00 98.31 86 ASP A O 1
ATOM 682 N N . VAL A 1 87 ? -1.599 0.636 -0.459 1.00 98.56 87 VAL A N 1
ATOM 683 C CA . VAL A 1 87 ? -1.709 0.985 0.965 1.00 98.56 87 VAL A CA 1
ATOM 684 C C . VAL A 1 87 ? -3.021 1.726 1.272 1.00 98.56 87 VAL A C 1
ATOM 686 O O . VAL A 1 87 ? -3.587 1.552 2.353 1.00 98.56 87 VAL A O 1
ATOM 689 N N . VAL A 1 88 ? -3.536 2.512 0.313 1.00 98.12 88 VAL A N 1
ATOM 690 C CA . VAL A 1 88 ? -4.737 3.347 0.459 1.00 98.12 88 VAL A CA 1
ATOM 691 C C . VAL A 1 88 ? -5.974 2.490 0.747 1.00 98.12 88 VAL A C 1
ATOM 693 O O . VAL A 1 88 ? -6.848 2.892 1.517 1.00 98.12 88 VAL A O 1
ATOM 696 N N . THR A 1 89 ? -6.043 1.290 0.170 1.00 98.69 89 THR A N 1
ATOM 697 C CA . THR A 1 89 ? -7.130 0.321 0.374 1.00 98.69 89 THR A CA 1
ATOM 698 C C . THR A 1 89 ? -6.752 -0.721 1.423 1.00 98.69 89 THR A C 1
ATOM 700 O O . THR A 1 89 ? -7.523 -0.987 2.352 1.00 98.69 89 THR A O 1
ATOM 703 N N . VAL A 1 90 ? -5.545 -1.277 1.327 1.00 98.75 90 VAL A N 1
ATOM 704 C CA . VAL A 1 90 ? -5.096 -2.433 2.107 1.00 98.75 90 VAL A CA 1
ATOM 705 C C . VAL A 1 90 ? -4.921 -2.100 3.582 1.00 98.75 90 VAL A C 1
ATOM 707 O O . VAL A 1 90 ? -5.360 -2.878 4.435 1.00 98.75 90 VAL A O 1
ATOM 710 N N . LEU A 1 91 ? -4.311 -0.962 3.922 1.00 98.75 91 LEU A N 1
ATOM 711 C CA . LEU A 1 91 ? -4.045 -0.602 5.315 1.00 98.75 91 LEU A CA 1
ATOM 712 C C . LEU A 1 91 ? -5.335 -0.419 6.139 1.00 98.75 91 LEU A C 1
ATOM 714 O O . LEU A 1 91 ? -5.501 -1.126 7.140 1.00 98.75 91 LEU A O 1
ATOM 718 N N . PRO A 1 92 ? -6.282 0.463 5.761 1.00 98.75 92 PRO A N 1
ATOM 719 C CA . PRO A 1 92 ? -7.530 0.626 6.509 1.00 98.75 92 PRO A CA 1
ATOM 720 C C . PRO A 1 92 ? -8.358 -0.665 6.572 1.00 98.75 92 PRO A C 1
ATOM 722 O O . PRO A 1 92 ? -8.935 -0.962 7.622 1.00 98.75 92 PRO A O 1
ATOM 725 N N . TRP A 1 93 ? -8.367 -1.478 5.508 1.00 98.88 93 TRP A N 1
ATOM 726 C CA . TRP A 1 93 ? -9.012 -2.793 5.530 1.00 98.88 93 TRP A CA 1
ATOM 727 C C . TRP A 1 93 ? -8.354 -3.748 6.530 1.00 98.88 93 TRP A C 1
ATOM 729 O O . TRP A 1 93 ? -9.039 -4.363 7.349 1.00 98.88 93 TRP A O 1
ATOM 739 N N . THR A 1 94 ? -7.024 -3.826 6.534 1.00 98.81 94 THR A N 1
ATOM 740 C CA . THR A 1 94 ? -6.254 -4.663 7.465 1.00 98.81 94 THR A CA 1
ATOM 741 C C . THR A 1 94 ? -6.504 -4.258 8.917 1.00 98.81 94 THR A C 1
ATOM 743 O O . THR A 1 94 ? -6.764 -5.115 9.764 1.00 98.81 94 THR A O 1
ATOM 746 N N . LEU A 1 95 ? -6.504 -2.956 9.215 1.00 98.81 95 LEU A N 1
ATOM 747 C CA . LEU A 1 95 ? -6.804 -2.436 10.553 1.00 98.81 95 LEU A CA 1
ATOM 748 C C . LEU A 1 95 ? -8.244 -2.742 10.974 1.00 98.81 95 LEU A C 1
ATOM 750 O O . LEU A 1 95 ? -8.482 -3.140 12.116 1.00 98.81 95 LEU A O 1
ATOM 754 N N . TYR A 1 96 ? -9.206 -2.605 10.059 1.00 98.75 96 TYR A N 1
ATOM 755 C CA . TYR A 1 96 ? -10.585 -3.008 10.311 1.00 98.75 96 TYR A CA 1
ATOM 756 C C . TYR A 1 96 ? -10.687 -4.504 10.629 1.00 98.75 96 TYR A C 1
ATOM 758 O O . TYR A 1 96 ? -11.343 -4.880 11.599 1.00 98.75 96 TYR A O 1
ATOM 766 N N . ARG A 1 97 ? -10.015 -5.364 9.862 1.00 98.56 97 ARG A N 1
ATOM 767 C CA . ARG A 1 97 ? -10.009 -6.815 10.097 1.00 98.56 97 ARG A CA 1
ATOM 768 C C . ARG A 1 97 ? -9.350 -7.187 11.426 1.00 98.56 97 ARG A C 1
ATOM 770 O O . ARG A 1 97 ? -9.824 -8.112 12.079 1.00 98.56 97 ARG A O 1
ATOM 777 N N . ALA A 1 98 ? -8.300 -6.473 11.830 1.00 98.44 98 ALA A N 1
ATOM 778 C CA . ALA A 1 98 ? -7.580 -6.724 13.076 1.00 98.44 98 ALA A CA 1
ATOM 779 C C . ALA A 1 98 ? -8.341 -6.246 14.325 1.00 98.44 98 ALA A C 1
ATOM 781 O O . ALA A 1 98 ? -8.306 -6.914 15.357 1.00 98.44 98 ALA A O 1
ATOM 782 N N . TYR A 1 99 ? -9.026 -5.100 14.246 1.00 98.50 99 TYR A N 1
ATOM 783 C CA . TYR A 1 99 ? -9.571 -4.414 15.427 1.00 98.50 99 TYR A CA 1
ATOM 784 C C . TYR A 1 99 ? -11.093 -4.209 15.412 1.00 98.50 99 TYR A C 1
ATOM 786 O O . TYR A 1 99 ? -11.669 -3.816 16.424 1.00 98.50 99 TYR A O 1
ATOM 794 N N . GLY A 1 100 ? -11.765 -4.445 14.285 1.00 97.81 100 GLY A N 1
ATOM 795 C CA . GLY A 1 100 ? -13.221 -4.333 14.132 1.00 97.81 100 GLY A CA 1
ATOM 796 C C . GLY A 1 100 ? -13.779 -2.904 14.069 1.00 97.81 100 GLY A C 1
ATOM 797 O O . GLY A 1 100 ? -14.996 -2.733 13.954 1.00 97.81 100 GLY A O 1
ATOM 798 N N . ASP A 1 101 ? -12.937 -1.867 14.126 1.00 97.25 101 ASP A N 1
ATOM 799 C CA . ASP A 1 101 ? -13.390 -0.473 14.130 1.00 97.25 101 ASP A CA 1
ATOM 800 C C . ASP A 1 101 ? -13.758 0.010 12.724 1.00 97.25 101 ASP A C 1
ATOM 802 O O . ASP A 1 101 ? -12.906 0.379 11.923 1.00 97.25 101 ASP A O 1
ATOM 806 N N . LYS A 1 102 ? -15.058 0.059 12.427 1.00 97.50 102 LYS A N 1
ATOM 807 C CA . LYS A 1 102 ? -15.570 0.505 11.123 1.00 97.50 102 LYS A CA 1
ATOM 808 C C . LYS A 1 102 ? -15.284 1.976 10.815 1.00 97.50 102 LYS A C 1
ATOM 810 O O . LYS A 1 102 ? -15.360 2.358 9.651 1.00 97.50 102 LYS A O 1
ATOM 815 N N . ARG A 1 103 ? -14.981 2.812 11.815 1.00 97.50 103 ARG A N 1
ATOM 816 C CA . ARG A 1 103 ? -14.722 4.244 11.593 1.00 97.50 103 ARG A CA 1
ATOM 817 C C . ARG A 1 103 ? -13.481 4.462 10.737 1.00 97.50 103 ARG A C 1
ATOM 819 O O . ARG A 1 103 ? -13.448 5.432 9.992 1.00 97.50 103 ARG A O 1
ATOM 826 N N . ILE A 1 104 ? -12.498 3.556 10.802 1.00 98.25 104 ILE A N 1
ATOM 827 C CA . ILE A 1 104 ? -11.308 3.649 9.948 1.00 98.25 104 ILE A CA 1
ATOM 828 C C . ILE A 1 104 ? -11.688 3.527 8.471 1.00 98.25 104 ILE A C 1
ATOM 830 O O . ILE A 1 104 ? -11.276 4.352 7.668 1.00 98.25 104 ILE A O 1
ATOM 834 N N . LEU A 1 105 ? -12.587 2.593 8.139 1.00 98.56 105 LEU A N 1
ATOM 835 C CA . LEU A 1 105 ? -13.115 2.453 6.784 1.00 98.56 105 LEU A CA 1
ATOM 836 C C . LEU A 1 105 ? -13.896 3.697 6.364 1.00 98.56 105 LEU A C 1
ATOM 838 O O . LEU A 1 105 ? -13.756 4.153 5.240 1.00 98.56 105 LEU A O 1
ATOM 842 N N . GLN A 1 106 ? -14.717 4.256 7.260 1.00 97.62 106 GLN A N 1
ATOM 843 C CA . GLN A 1 106 ? -15.520 5.445 6.953 1.00 97.62 106 GLN A CA 1
ATOM 844 C C . GLN A 1 106 ? -14.650 6.657 6.618 1.00 97.62 106 GLN A C 1
ATOM 846 O O . GLN A 1 106 ? -14.984 7.396 5.702 1.00 97.62 106 GLN A O 1
ATOM 851 N N . HIS A 1 107 ? -13.550 6.858 7.347 1.00 97.19 107 HIS A N 1
ATOM 852 C CA . HIS A 1 107 ? -12.637 7.970 7.090 1.00 97.19 107 HIS A CA 1
ATOM 853 C C . HIS A 1 107 ? -11.750 7.753 5.860 1.00 97.19 107 HIS A C 1
ATOM 855 O O . HIS A 1 107 ? -11.324 8.732 5.262 1.00 97.19 107 HIS A O 1
ATOM 861 N N . SER A 1 108 ? -11.466 6.502 5.489 1.00 97.94 108 SER A N 1
ATOM 862 C CA . SER A 1 108 ? -10.592 6.183 4.352 1.00 97.94 108 SER A CA 1
ATOM 863 C C . SER A 1 108 ? -11.338 5.940 3.040 1.00 97.94 108 SER A C 1
ATOM 865 O O . SER A 1 108 ? -10.694 5.880 2.001 1.00 97.94 108 SER A O 1
ATOM 867 N N . TYR A 1 109 ? -12.667 5.790 3.054 1.00 97.81 109 TYR A N 1
ATOM 868 C CA . TYR A 1 109 ? -13.428 5.343 1.882 1.00 97.81 109 TYR A CA 1
ATOM 869 C C . TYR A 1 109 ? -13.251 6.237 0.649 1.00 97.81 109 TYR A C 1
ATOM 871 O O . TYR A 1 109 ? -13.080 5.725 -0.454 1.00 97.81 109 TYR A O 1
ATOM 879 N N . ASP A 1 110 ? -13.244 7.557 0.832 1.00 96.19 110 ASP A N 1
ATOM 880 C CA . ASP A 1 110 ? -13.056 8.487 -0.284 1.00 96.19 110 ASP A CA 1
ATOM 881 C C . ASP A 1 110 ? -11.646 8.356 -0.882 1.00 96.19 110 ASP A C 1
ATOM 883 O O . ASP A 1 110 ? -11.502 8.318 -2.101 1.00 96.19 110 ASP A O 1
ATOM 887 N N . SER A 1 111 ? -10.616 8.168 -0.047 1.00 97.25 111 SER A N 1
ATOM 888 C CA . SER A 1 111 ? -9.252 7.872 -0.506 1.00 97.25 111 SER A CA 1
ATOM 889 C C . SER A 1 111 ? -9.171 6.534 -1.245 1.00 97.25 111 SER A C 1
ATOM 891 O O . SER A 1 111 ? -8.550 6.457 -2.300 1.00 97.25 111 SER A O 1
ATOM 893 N N . MET A 1 112 ? -9.827 5.484 -0.734 1.00 98.19 112 MET A N 1
ATOM 894 C CA . MET A 1 112 ? -9.886 4.172 -1.396 1.00 98.19 112 MET A CA 1
ATOM 895 C C . MET A 1 112 ? -10.498 4.271 -2.790 1.00 98.19 112 MET A C 1
ATOM 897 O O . MET A 1 112 ? -9.993 3.674 -3.738 1.00 98.19 112 MET A O 1
ATOM 901 N N . LYS A 1 113 ? -11.595 5.022 -2.900 1.00 96.75 113 LYS A N 1
ATOM 902 C CA . LYS A 1 113 ? -12.282 5.248 -4.163 1.00 96.75 113 LYS A CA 1
ATOM 903 C C . LYS A 1 113 ? -11.391 6.022 -5.134 1.00 96.75 113 LYS A C 1
ATOM 905 O O . LYS A 1 113 ? -11.219 5.574 -6.261 1.00 96.75 113 LYS A O 1
ATOM 910 N N . HIS A 1 114 ? -10.777 7.108 -4.665 1.00 95.81 114 HIS A N 1
ATOM 911 C CA . HIS A 1 114 ? -9.827 7.903 -5.446 1.00 95.81 114 HIS A CA 1
ATOM 912 C C . HIS A 1 114 ? -8.678 7.050 -5.998 1.00 95.81 114 HIS A C 1
ATOM 914 O O . HIS A 1 114 ? -8.334 7.166 -7.167 1.00 95.81 114 HIS A O 1
ATOM 920 N N . TRP A 1 115 ? -8.114 6.148 -5.187 1.00 96.50 115 TRP A N 1
ATOM 921 C CA . TRP A 1 115 ? -7.046 5.247 -5.630 1.00 96.50 115 TRP A CA 1
ATOM 922 C C . TRP A 1 115 ? -7.490 4.297 -6.747 1.00 96.50 115 TRP A C 1
ATOM 924 O O . TRP A 1 115 ? -6.795 4.157 -7.750 1.00 96.50 115 TRP A O 1
ATOM 934 N N . VAL A 1 116 ? -8.659 3.672 -6.602 1.00 97.00 116 VAL A N 1
ATOM 935 C CA . VAL A 1 116 ? -9.205 2.776 -7.631 1.00 97.00 116 VAL A CA 1
ATOM 936 C C . VAL A 1 116 ? -9.509 3.536 -8.925 1.00 97.00 116 VAL A C 1
ATOM 938 O O . VAL A 1 116 ? -9.119 3.073 -9.993 1.00 97.00 116 VAL A O 1
ATOM 941 N N . GLU A 1 117 ? -10.134 4.713 -8.837 1.00 95.44 117 GLU A N 1
ATOM 942 C CA . GLU A 1 117 ? -10.420 5.567 -10.001 1.00 95.44 117 GLU A CA 1
ATOM 943 C C . GLU A 1 117 ? -9.124 6.042 -10.684 1.00 95.44 117 GLU A C 1
ATOM 945 O O . GLU A 1 117 ? -9.050 6.099 -11.915 1.00 95.44 117 GLU A O 1
ATOM 950 N N . PHE A 1 118 ? -8.069 6.319 -9.908 1.00 94.69 118 PHE A N 1
ATOM 951 C CA . PHE A 1 118 ? -6.747 6.596 -10.459 1.00 94.69 118 PHE A CA 1
ATOM 952 C C . PHE A 1 118 ? -6.221 5.399 -11.258 1.00 94.69 118 PHE A C 1
ATOM 954 O O . PHE A 1 118 ? -5.854 5.585 -12.416 1.00 94.69 118 PHE A O 1
ATOM 961 N N . ILE A 1 119 ? -6.219 4.180 -10.703 1.00 95.19 119 ILE A N 1
ATOM 962 C CA . ILE A 1 119 ? -5.739 2.995 -11.436 1.00 95.19 119 ILE A CA 1
ATOM 963 C C . ILE A 1 119 ? -6.555 2.772 -12.717 1.00 95.19 119 ILE A C 1
ATOM 965 O O . ILE A 1 119 ? -5.978 2.537 -13.780 1.00 95.19 119 ILE A O 1
ATOM 969 N N . GLU A 1 120 ? -7.883 2.898 -12.648 1.00 95.62 120 GLU A N 1
ATOM 970 C CA . GLU A 1 120 ? -8.768 2.789 -13.815 1.00 95.62 120 GLU A CA 1
ATOM 971 C C . GLU A 1 120 ? -8.382 3.787 -14.915 1.00 95.62 120 GLU A C 1
ATOM 973 O O . GLU A 1 120 ? -8.353 3.423 -16.090 1.00 95.62 120 GLU A O 1
ATOM 978 N N . SER A 1 121 ? -8.001 5.016 -14.550 1.00 93.81 121 SER A N 1
ATOM 979 C CA . SER A 1 121 ? -7.535 6.025 -15.511 1.00 93.81 121 SER A CA 1
ATOM 980 C C . SER A 1 121 ? -6.210 5.670 -16.203 1.00 93.81 121 SER A C 1
ATOM 982 O O . SER A 1 121 ? -5.921 6.203 -17.273 1.00 93.81 121 SER A O 1
ATOM 984 N N . GLN A 1 122 ? -5.406 4.779 -15.610 1.00 93.06 122 GLN A N 1
ATOM 985 C CA . GLN A 1 122 ? -4.141 4.299 -16.179 1.00 93.06 122 GLN A CA 1
ATOM 986 C C . GLN A 1 122 ? -4.319 3.058 -17.068 1.00 93.06 122 GLN A C 1
ATOM 988 O O . GLN A 1 122 ? -3.374 2.646 -17.753 1.00 93.06 122 GLN A O 1
ATOM 993 N N . CYS A 1 123 ? -5.505 2.441 -17.052 1.00 96.38 123 CYS A N 1
ATOM 994 C CA . CYS A 1 123 ? -5.788 1.224 -17.800 1.00 96.38 123 CYS A CA 1
ATOM 995 C C . CYS A 1 123 ? -6.002 1.497 -19.296 1.00 96.38 123 CYS A C 1
ATOM 997 O O . CYS A 1 123 ? -6.564 2.515 -19.698 1.00 96.38 123 CYS A O 1
ATOM 999 N N . GLY A 1 124 ? -5.572 0.550 -20.134 1.00 96.56 124 GLY A N 1
ATOM 1000 C CA . GLY A 1 124 ? -5.875 0.566 -21.566 1.00 96.56 124 GLY A CA 1
ATOM 1001 C C . GLY A 1 124 ? -7.326 0.173 -21.869 1.00 96.56 124 GLY A C 1
ATOM 1002 O O . GLY A 1 124 ? -8.089 -0.207 -20.984 1.00 96.56 124 GLY A O 1
ATOM 1003 N N . GLU A 1 125 ? -7.702 0.171 -23.153 1.00 96.12 125 GLU A N 1
ATOM 1004 C CA . GLU A 1 125 ? -9.042 -0.262 -23.607 1.00 96.12 125 GLU A CA 1
ATOM 1005 C C . GLU A 1 125 ? -9.387 -1.710 -23.210 1.00 96.12 125 GLU A C 1
ATOM 1007 O O . GLU A 1 125 ? -10.555 -2.080 -23.120 1.00 96.12 125 GLU A O 1
ATOM 1012 N N . ASN A 1 126 ? -8.369 -2.535 -22.959 1.00 96.50 126 ASN A N 1
ATOM 1013 C CA . ASN A 1 126 ? -8.505 -3.906 -22.469 1.00 96.50 126 ASN A CA 1
ATOM 1014 C C . ASN A 1 126 ? -8.808 -3.997 -20.959 1.00 96.50 126 ASN A C 1
ATOM 1016 O O . ASN A 1 126 ? -8.961 -5.106 -20.450 1.00 96.50 126 ASN A O 1
ATOM 1020 N N . GLY A 1 127 ? -8.870 -2.865 -20.250 1.00 96.75 127 GLY A N 1
ATOM 1021 C CA . GLY A 1 127 ? -9.096 -2.796 -18.807 1.00 96.75 127 GLY A CA 1
ATOM 1022 C C . GLY A 1 127 ? -7.891 -3.210 -17.960 1.00 96.75 127 GLY A C 1
ATOM 1023 O O . GLY A 1 127 ? -8.055 -3.439 -16.766 1.00 96.75 127 GLY A O 1
ATOM 1024 N N . LEU A 1 128 ? -6.703 -3.340 -18.561 1.00 98.00 128 LEU A N 1
ATOM 1025 C CA . LEU A 1 128 ? -5.484 -3.729 -17.855 1.00 98.00 128 LEU A CA 1
ATOM 1026 C C . LEU A 1 128 ? -4.587 -2.524 -17.594 1.00 98.00 128 LEU A C 1
ATOM 1028 O O . LEU A 1 128 ? -4.375 -1.678 -18.469 1.00 98.00 128 LEU A O 1
ATOM 1032 N N . TRP A 1 129 ? -3.980 -2.509 -16.413 1.00 97.06 129 TRP A N 1
ATOM 1033 C CA . TRP A 1 129 ? -2.960 -1.539 -16.049 1.00 97.06 129 TRP A CA 1
ATOM 1034 C C . TRP A 1 129 ? -1.596 -1.981 -16.589 1.00 97.06 129 TRP A C 1
ATOM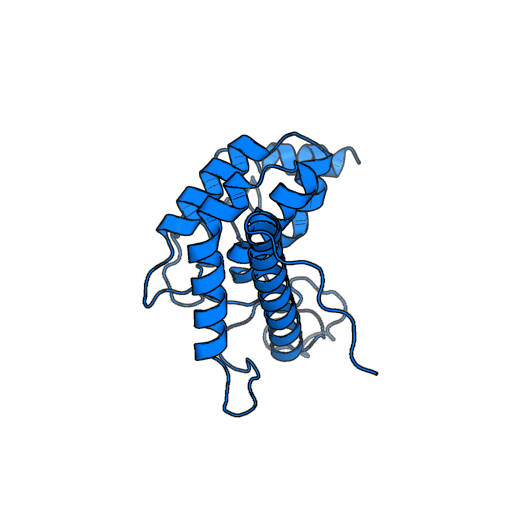 1036 O O . TRP A 1 129 ? -1.006 -2.945 -16.103 1.00 97.06 129 TRP A O 1
ATOM 1046 N N . GLN A 1 130 ? -1.124 -1.319 -17.648 1.00 96.25 130 GLN A N 1
ATOM 1047 C CA . GLN A 1 130 ? 0.080 -1.711 -18.404 1.00 96.25 130 GLN A CA 1
ATOM 1048 C C . GLN A 1 130 ? 1.017 -0.521 -18.666 1.00 96.25 130 GLN A C 1
ATOM 1050 O O . GLN A 1 130 ? 1.732 -0.472 -19.667 1.00 96.25 130 GLN A O 1
ATOM 1055 N N . THR A 1 131 ? 0.951 0.485 -17.798 1.00 93.00 131 THR A N 1
ATOM 1056 C CA . THR A 1 131 ? 1.630 1.775 -17.943 1.00 93.00 131 THR A CA 1
ATOM 1057 C C . THR A 1 131 ? 2.200 2.231 -16.601 1.00 93.00 131 THR A C 1
ATOM 1059 O O . THR A 1 131 ? 1.869 1.691 -15.542 1.00 93.00 131 THR A O 1
ATOM 1062 N N . GLY A 1 132 ? 3.049 3.258 -16.650 1.00 91.56 132 GLY A N 1
ATOM 1063 C CA . GLY A 1 132 ? 3.648 3.850 -15.459 1.00 91.56 132 GLY A CA 1
ATOM 1064 C C . GLY A 1 132 ? 4.796 3.024 -14.884 1.00 91.56 132 GLY A C 1
ATOM 1065 O O . GLY A 1 132 ? 5.115 1.927 -15.342 1.00 91.56 132 GLY A O 1
ATOM 1066 N N . PHE A 1 133 ? 5.458 3.597 -13.885 1.00 92.81 133 PHE A N 1
ATOM 1067 C CA . PHE A 1 133 ? 6.513 2.912 -13.155 1.00 92.81 133 PHE A CA 1
ATOM 1068 C C . PHE A 1 133 ? 5.912 1.916 -12.156 1.00 92.81 133 PHE A C 1
ATOM 1070 O O . PHE A 1 133 ? 4.927 2.217 -11.488 1.00 92.81 133 PHE A O 1
ATOM 1077 N N . GLN A 1 134 ? 6.543 0.751 -12.025 1.00 94.75 134 GLN A N 1
ATOM 1078 C CA . GLN A 1 134 ? 6.181 -0.275 -11.052 1.00 94.75 134 GLN A CA 1
ATOM 1079 C C . GLN A 1 134 ? 7.430 -0.705 -10.287 1.00 94.75 134 GLN A C 1
ATOM 1081 O O . GLN A 1 134 ? 8.505 -0.795 -10.880 1.00 94.75 134 GLN A O 1
ATOM 1086 N N . TYR A 1 135 ? 7.301 -1.001 -8.994 1.00 94.69 135 TYR A N 1
ATOM 1087 C CA . TYR A 1 135 ? 8.382 -1.624 -8.219 1.00 94.69 135 TYR A CA 1
ATOM 1088 C C . TYR A 1 135 ? 8.498 -3.127 -8.478 1.00 94.69 135 TYR A C 1
ATOM 1090 O O . TYR A 1 135 ? 9.595 -3.668 -8.370 1.00 94.69 135 TYR A O 1
ATOM 1098 N N . GLY A 1 136 ? 7.392 -3.774 -8.855 1.00 93.94 136 GLY A N 1
ATOM 1099 C CA . GLY A 1 136 ? 7.333 -5.221 -9.045 1.00 93.94 136 GLY A CA 1
ATOM 1100 C C . GLY A 1 136 ? 7.556 -5.983 -7.739 1.00 93.94 136 GLY A C 1
ATOM 1101 O O . GLY A 1 136 ? 7.310 -5.466 -6.646 1.00 93.94 136 GLY A O 1
ATOM 1102 N N . ASP A 1 137 ? 8.040 -7.217 -7.857 1.00 94.69 137 ASP A N 1
ATOM 1103 C CA . ASP A 1 137 ? 8.447 -8.036 -6.712 1.00 94.69 137 ASP A CA 1
ATOM 1104 C C . ASP A 1 137 ? 9.810 -7.570 -6.175 1.00 94.69 137 ASP A C 1
ATOM 1106 O O . ASP A 1 137 ? 10.870 -8.111 -6.501 1.00 94.69 137 ASP A O 1
ATOM 1110 N N . TRP A 1 138 ? 9.798 -6.469 -5.426 1.00 95.50 138 TRP A N 1
ATOM 1111 C CA . TRP A 1 138 ? 11.011 -5.816 -4.947 1.00 95.50 138 TRP A CA 1
ATOM 1112 C C . TRP A 1 138 ? 11.804 -6.706 -3.983 1.00 95.50 138 TRP A C 1
ATOM 1114 O O . TRP A 1 138 ? 11.297 -7.165 -2.962 1.00 95.50 138 TRP A O 1
ATOM 1124 N N . LEU A 1 139 ? 13.091 -6.866 -4.277 1.00 94.19 139 LEU A N 1
ATOM 1125 C CA . LEU A 1 139 ? 14.057 -7.758 -3.634 1.00 94.19 139 LEU A CA 1
ATOM 1126 C C . LEU A 1 139 ? 13.768 -9.258 -3.823 1.00 94.19 139 LEU A C 1
ATOM 1128 O O . LEU A 1 139 ? 14.248 -10.077 -3.032 1.00 94.19 139 LEU A O 1
ATOM 1132 N N . GLY A 1 140 ? 13.039 -9.625 -4.883 1.00 91.06 140 GLY A N 1
ATOM 1133 C CA . GLY A 1 140 ? 12.927 -11.010 -5.339 1.00 91.06 140 GLY A CA 1
ATOM 1134 C C . GLY A 1 140 ? 14.294 -11.609 -5.704 1.00 91.06 140 GLY A C 1
ATOM 1135 O O . GLY A 1 140 ? 15.176 -10.927 -6.222 1.00 91.06 140 GLY A O 1
ATOM 1136 N N . LEU A 1 141 ? 14.494 -12.895 -5.397 1.00 89.88 141 LEU A N 1
ATOM 1137 C CA . LEU A 1 141 ? 15.773 -13.609 -5.589 1.00 89.88 141 LEU A CA 1
ATOM 1138 C C . LEU A 1 141 ? 15.764 -14.565 -6.791 1.00 89.88 141 LEU A C 1
ATOM 1140 O O . LEU A 1 141 ? 16.700 -15.342 -6.977 1.00 89.88 141 LEU A O 1
ATOM 1144 N N . ASP A 1 142 ? 14.676 -14.569 -7.549 1.00 89.56 142 ASP A N 1
ATOM 1145 C CA . ASP A 1 142 ? 14.385 -15.505 -8.631 1.00 89.56 142 ASP A CA 1
ATOM 1146 C C . ASP A 1 142 ? 14.693 -14.939 -10.024 1.00 89.56 142 ASP A C 1
ATOM 1148 O O . ASP A 1 142 ? 14.661 -15.685 -11.003 1.00 89.56 142 ASP A O 1
ATOM 1152 N N . ALA A 1 143 ? 15.030 -13.651 -10.122 1.00 84.81 143 ALA A N 1
ATOM 1153 C CA . ALA A 1 143 ? 15.514 -13.058 -11.359 1.00 84.81 143 ALA A CA 1
ATOM 1154 C C . ALA A 1 143 ? 16.899 -13.609 -11.729 1.00 84.81 143 ALA A C 1
ATOM 1156 O O . ALA A 1 143 ? 17.822 -13.662 -10.911 1.00 84.81 143 ALA A O 1
ATOM 1157 N N . GLU A 1 144 ? 17.064 -13.998 -12.993 1.00 78.56 144 GLU A N 1
ATOM 1158 C CA . GLU A 1 144 ? 18.379 -14.346 -13.523 1.00 78.56 144 GLU A CA 1
ATOM 1159 C C . GLU A 1 144 ? 19.297 -13.112 -13.521 1.00 78.56 144 GLU A C 1
ATOM 1161 O O . GLU A 1 144 ? 18.876 -11.990 -13.822 1.00 78.56 144 GLU A O 1
ATOM 1166 N N . ALA A 1 145 ? 20.578 -13.312 -13.199 1.00 72.94 145 ALA A N 1
ATOM 1167 C CA . ALA A 1 145 ? 21.551 -12.225 -13.167 1.00 72.94 145 ALA A CA 1
ATOM 1168 C C . ALA A 1 145 ? 21.621 -11.509 -14.529 1.00 72.94 145 ALA A C 1
ATOM 1170 O O . ALA A 1 145 ? 21.882 -12.142 -15.554 1.00 72.94 145 ALA A O 1
ATOM 1171 N N . ASN A 1 146 ? 21.468 -10.181 -14.524 1.00 70.31 146 ASN A N 1
ATOM 1172 C CA . ASN A 1 146 ? 21.397 -9.310 -15.707 1.00 70.31 146 ASN A CA 1
ATOM 1173 C C . ASN A 1 146 ? 20.166 -9.510 -16.620 1.00 70.31 146 ASN A C 1
ATOM 1175 O O . ASN A 1 146 ? 20.162 -8.990 -17.737 1.00 70.31 146 ASN A O 1
ATOM 1179 N N . ALA A 1 147 ? 19.133 -10.251 -16.203 1.00 73.19 147 ALA A N 1
ATOM 1180 C CA . ALA A 1 147 ? 17.939 -10.451 -17.034 1.00 73.19 147 ALA A CA 1
ATOM 1181 C C . ALA A 1 147 ? 16.967 -9.261 -17.018 1.00 73.19 147 ALA A C 1
ATOM 1183 O O . ALA A 1 147 ? 16.151 -9.121 -17.929 1.00 73.19 147 ALA A O 1
ATOM 1184 N N . LEU A 1 148 ? 17.056 -8.396 -16.006 1.00 74.75 148 LEU A N 1
ATOM 1185 C CA . LEU A 1 148 ? 16.157 -7.261 -15.811 1.00 74.75 148 LEU A CA 1
ATOM 1186 C C . LEU A 1 148 ? 16.916 -5.936 -15.885 1.00 74.75 148 LEU A C 1
ATOM 1188 O O . LEU A 1 148 ? 18.086 -5.848 -15.521 1.00 74.75 148 LEU A O 1
ATOM 1192 N N . GLY A 1 149 ? 16.219 -4.881 -16.318 1.00 76.81 149 GLY A N 1
ATOM 1193 C CA . GLY A 1 149 ? 16.752 -3.514 -16.289 1.00 76.81 149 GLY A CA 1
ATOM 1194 C C . GLY A 1 149 ? 16.957 -2.968 -14.869 1.00 76.81 149 GLY A C 1
ATOM 1195 O O . GLY A 1 149 ? 17.715 -2.018 -14.687 1.00 76.81 149 GLY A O 1
ATOM 1196 N N . ASP A 1 150 ? 16.308 -3.579 -13.874 1.00 83.56 150 ASP A N 1
ATOM 1197 C CA . ASP A 1 150 ? 16.524 -3.334 -12.451 1.00 83.56 150 ASP A CA 1
ATOM 1198 C C . ASP A 1 150 ? 16.717 -4.672 -11.725 1.00 83.56 150 ASP A C 1
ATOM 1200 O O . ASP A 1 150 ? 15.764 -5.422 -11.517 1.00 83.56 150 ASP A O 1
ATOM 1204 N N . GLU A 1 151 ? 17.958 -4.965 -11.336 1.00 83.19 151 GLU A N 1
ATOM 1205 C CA . GLU A 1 151 ? 18.348 -6.218 -10.670 1.00 83.19 151 GLU A CA 1
ATOM 1206 C C . GLU A 1 151 ? 17.745 -6.386 -9.270 1.00 83.19 151 GLU A C 1
ATOM 1208 O O . GLU A 1 151 ? 17.886 -7.439 -8.655 1.00 83.19 151 GLU A O 1
ATOM 1213 N N . ARG A 1 152 ? 17.089 -5.348 -8.737 1.00 88.94 152 ARG A N 1
ATOM 1214 C CA . ARG A 1 152 ? 16.392 -5.425 -7.451 1.00 88.94 152 ARG A CA 1
ATOM 1215 C C . ARG A 1 152 ? 15.032 -6.098 -7.573 1.00 88.94 152 ARG A C 1
ATOM 1217 O O . ARG A 1 152 ? 14.437 -6.365 -6.542 1.00 88.94 152 ARG A O 1
ATOM 1224 N N . LYS A 1 153 ? 14.512 -6.336 -8.776 1.00 91.50 153 LYS A N 1
ATOM 1225 C CA . LYS A 1 153 ? 13.194 -6.945 -8.980 1.00 91.50 153 LYS A CA 1
ATOM 1226 C C . LYS A 1 153 ? 13.289 -8.460 -9.144 1.00 91.50 153 LYS A C 1
ATOM 1228 O O . LYS A 1 153 ? 14.251 -8.956 -9.721 1.00 91.50 153 LYS A O 1
ATOM 1233 N N . GLY A 1 154 ? 12.269 -9.172 -8.675 1.00 91.94 154 GLY A N 1
ATOM 1234 C CA . GLY A 1 154 ? 12.059 -10.588 -8.966 1.00 91.94 154 GLY A CA 1
ATOM 1235 C C . GLY A 1 154 ? 11.650 -10.846 -10.418 1.00 91.94 154 GLY A C 1
ATOM 1236 O O . GLY A 1 154 ? 11.399 -9.920 -11.189 1.00 91.94 154 GLY A O 1
ATOM 1237 N N . ALA A 1 155 ? 11.562 -12.121 -10.799 1.00 92.06 155 ALA A N 1
ATOM 1238 C CA . ALA A 1 155 ? 11.290 -12.544 -12.179 1.00 92.06 155 ALA A CA 1
ATOM 1239 C C . ALA A 1 155 ? 9.829 -12.341 -12.629 1.00 92.06 155 ALA A C 1
ATOM 1241 O O . ALA A 1 155 ? 9.507 -12.545 -13.802 1.00 92.06 155 ALA A O 1
ATOM 1242 N N . THR A 1 156 ? 8.933 -11.976 -11.710 1.00 93.56 156 THR A N 1
ATOM 1243 C CA . THR A 1 156 ? 7.516 -11.755 -12.018 1.00 93.56 156 THR A CA 1
ATOM 1244 C C . THR A 1 156 ? 7.334 -10.468 -12.821 1.00 93.56 156 THR A C 1
ATOM 1246 O O . THR A 1 156 ? 7.857 -9.420 -12.451 1.00 93.56 156 THR A O 1
ATOM 1249 N N . ASP A 1 157 ? 6.548 -10.533 -13.899 1.00 93.94 157 ASP A N 1
ATOM 1250 C CA . ASP A 1 157 ? 6.230 -9.365 -14.723 1.00 93.94 157 ASP A CA 1
ATOM 1251 C C . ASP A 1 157 ? 5.569 -8.241 -13.899 1.00 93.94 157 ASP A C 1
ATOM 1253 O O . ASP A 1 157 ? 4.645 -8.469 -13.103 1.00 93.94 157 ASP A O 1
ATOM 1257 N N . ASP A 1 158 ? 6.046 -7.012 -14.111 1.00 94.69 158 ASP A N 1
ATOM 1258 C CA . ASP A 1 158 ? 5.599 -5.816 -13.392 1.00 94.69 158 ASP A CA 1
ATOM 1259 C C . ASP A 1 158 ? 4.095 -5.579 -13.577 1.00 94.69 158 ASP A C 1
ATOM 1261 O O . ASP A 1 158 ? 3.374 -5.315 -12.613 1.00 94.69 158 ASP A O 1
ATOM 1265 N N . TYR A 1 159 ? 3.598 -5.695 -14.811 1.00 96.56 159 TYR A N 1
ATOM 1266 C CA . TYR A 1 159 ? 2.203 -5.401 -15.125 1.00 96.56 159 TYR A CA 1
ATOM 1267 C C . TYR A 1 159 ? 1.276 -6.550 -14.745 1.00 96.56 159 TYR A C 1
ATOM 1269 O O . TYR A 1 159 ? 0.131 -6.310 -14.363 1.00 96.56 159 TYR A O 1
ATOM 1277 N N . PHE A 1 160 ? 1.755 -7.793 -14.752 1.00 97.44 160 PHE A N 1
ATOM 1278 C CA . PHE A 1 160 ? 1.044 -8.896 -14.117 1.00 97.44 160 PHE A CA 1
ATOM 1279 C C . PHE A 1 160 ? 0.816 -8.607 -12.627 1.00 97.44 160 PHE A C 1
ATOM 1281 O O . PHE A 1 160 ? -0.326 -8.634 -12.163 1.00 97.44 160 PHE A O 1
ATOM 1288 N N . THR A 1 161 ? 1.876 -8.242 -11.899 1.00 96.69 161 THR A N 1
ATOM 1289 C CA . THR A 1 161 ? 1.792 -7.877 -10.475 1.00 96.69 161 THR A CA 1
ATOM 1290 C C . THR A 1 161 ? 0.862 -6.683 -10.258 1.00 96.69 161 THR A C 1
ATOM 1292 O O . THR A 1 161 ? 0.014 -6.715 -9.362 1.00 96.69 161 THR A O 1
ATOM 1295 N N . ALA A 1 162 ? 0.950 -5.662 -11.117 1.00 98.06 162 ALA A N 1
ATOM 1296 C CA . ALA A 1 162 ? 0.094 -4.483 -11.043 1.00 98.06 162 ALA A CA 1
ATOM 1297 C C . ALA A 1 162 ? -1.394 -4.824 -11.185 1.00 98.06 162 ALA A C 1
ATOM 1299 O O . ALA A 1 162 ? -2.213 -4.358 -10.394 1.00 98.06 162 ALA A O 1
ATOM 1300 N N . ASN A 1 163 ? -1.754 -5.695 -12.131 1.00 98.44 163 ASN A N 1
ATOM 1301 C CA . ASN A 1 163 ? -3.146 -6.102 -12.330 1.00 98.44 163 ASN A CA 1
ATOM 1302 C C . ASN A 1 163 ? -3.671 -7.004 -11.200 1.00 98.44 163 ASN A C 1
ATOM 1304 O O . ASN A 1 163 ? -4.846 -6.912 -10.843 1.00 98.44 163 ASN A O 1
ATOM 1308 N N . VAL A 1 164 ? -2.815 -7.829 -10.584 1.00 98.44 164 VAL A N 1
ATOM 1309 C CA . VAL A 1 164 ? -3.182 -8.579 -9.368 1.00 98.44 164 VAL A CA 1
ATOM 1310 C C . VAL A 1 164 ? -3.487 -7.620 -8.214 1.00 98.44 164 VAL A C 1
ATOM 1312 O O . VAL A 1 164 ? -4.506 -7.776 -7.537 1.00 98.44 164 VAL A O 1
ATOM 1315 N N . CYS A 1 165 ? -2.647 -6.604 -8.008 1.00 98.50 165 CYS A N 1
ATOM 1316 C CA . CYS A 1 165 ? -2.859 -5.608 -6.959 1.00 98.50 165 CYS A CA 1
ATOM 1317 C C . CYS A 1 165 ? -4.103 -4.749 -7.227 1.00 98.50 165 CYS A C 1
ATOM 1319 O O . CYS A 1 165 ? -4.897 -4.518 -6.315 1.00 98.50 165 CYS A O 1
ATOM 1321 N N . PHE A 1 166 ? -4.346 -4.370 -8.484 1.00 98.44 166 PHE A N 1
ATOM 1322 C CA . PHE A 1 166 ? -5.558 -3.655 -8.876 1.00 98.44 166 PHE A CA 1
ATOM 1323 C C . PHE A 1 166 ? -6.825 -4.455 -8.548 1.00 98.44 166 PHE A C 1
ATOM 1325 O O . PHE A 1 166 ? -7.729 -3.941 -7.886 1.00 98.44 166 PHE A O 1
ATOM 1332 N N . ALA A 1 167 ? -6.870 -5.737 -8.927 1.00 98.69 167 ALA A N 1
ATOM 1333 C CA . ALA A 1 167 ? -7.987 -6.617 -8.589 1.00 98.69 167 ALA A CA 1
ATOM 1334 C C . ALA A 1 167 ? -8.189 -6.738 -7.066 1.00 98.69 167 ALA A C 1
ATOM 1336 O O . ALA A 1 167 ? -9.324 -6.755 -6.584 1.00 98.69 167 ALA A O 1
ATOM 1337 N N . TRP A 1 168 ? -7.099 -6.772 -6.294 1.00 98.75 168 TRP A N 1
ATOM 1338 C CA . TRP A 1 168 ? -7.155 -6.805 -4.833 1.00 98.75 168 TRP A CA 1
ATOM 1339 C C . TRP A 1 168 ? -7.743 -5.517 -4.236 1.00 98.75 168 TRP A C 1
ATOM 1341 O O . TRP A 1 168 ? -8.651 -5.587 -3.403 1.00 98.75 168 TRP A O 1
ATOM 1351 N N . SER A 1 169 ? -7.291 -4.350 -4.701 1.00 98.69 169 SER A N 1
ATOM 1352 C CA . SER A 1 169 ? -7.824 -3.043 -4.301 1.00 98.69 169 SER A CA 1
ATOM 1353 C C . SER A 1 169 ? -9.302 -2.879 -4.652 1.00 98.69 169 SER A C 1
ATOM 1355 O O . SER A 1 169 ? -10.085 -2.436 -3.806 1.00 98.69 169 SER A O 1
ATOM 1357 N N . LEU A 1 170 ? -9.709 -3.300 -5.854 1.00 98.50 170 LEU A N 1
ATOM 1358 C CA . LEU A 1 170 ? -11.113 -3.328 -6.273 1.00 98.50 170 LEU A CA 1
ATOM 1359 C C . LEU A 1 170 ? -11.968 -4.181 -5.331 1.00 98.50 170 LEU A C 1
ATOM 1361 O O . LEU A 1 170 ? -13.023 -3.733 -4.873 1.00 98.50 170 LEU A O 1
ATOM 1365 N N . GLN A 1 171 ? -11.504 -5.390 -4.999 1.00 98.88 171 GLN A N 1
ATOM 1366 C CA . GLN A 1 171 ? -12.219 -6.278 -4.085 1.00 98.88 171 GLN A CA 1
ATOM 1367 C C . GLN A 1 171 ? -12.347 -5.662 -2.686 1.00 98.88 171 GLN A C 1
ATOM 1369 O O . GLN A 1 171 ? -13.433 -5.680 -2.109 1.00 98.88 171 GLN A O 1
ATOM 1374 N N . ILE A 1 172 ? -11.276 -5.067 -2.150 1.00 98.88 172 ILE A N 1
ATOM 1375 C CA . ILE A 1 172 ? -11.305 -4.396 -0.842 1.00 98.88 172 ILE A CA 1
ATOM 1376 C C . ILE A 1 172 ? -12.293 -3.225 -0.836 1.00 98.88 172 ILE A C 1
ATOM 1378 O O . ILE A 1 172 ? -13.034 -3.050 0.139 1.00 98.88 172 ILE A O 1
ATOM 1382 N N . LEU A 1 173 ? -12.321 -2.417 -1.899 1.00 98.69 173 LEU A N 1
ATOM 1383 C CA . LEU A 1 173 ? -13.258 -1.302 -2.010 1.00 98.69 173 LEU A CA 1
ATOM 1384 C C . LEU A 1 173 ? -14.709 -1.810 -2.033 1.00 98.69 173 LEU A C 1
ATOM 1386 O O . LEU A 1 173 ? -15.553 -1.300 -1.287 1.00 98.69 173 LEU A O 1
ATOM 1390 N N . ALA A 1 174 ? -14.987 -2.850 -2.824 1.00 98.50 174 ALA A N 1
ATOM 1391 C CA . ALA A 1 174 ? -16.302 -3.484 -2.895 1.00 98.50 174 ALA A CA 1
ATOM 1392 C C . ALA A 1 174 ? -16.736 -4.067 -1.537 1.00 98.50 174 ALA A C 1
ATOM 1394 O O . ALA A 1 174 ? -17.850 -3.807 -1.068 1.00 98.50 174 ALA A O 1
ATOM 1395 N N . ASP A 1 175 ? -15.842 -4.787 -0.861 1.00 98.62 175 ASP A N 1
ATOM 1396 C CA . ASP A 1 175 ? -16.091 -5.359 0.462 1.00 98.62 175 ASP A CA 1
ATOM 1397 C C . ASP A 1 175 ? -16.341 -4.264 1.508 1.00 98.62 175 ASP A C 1
ATOM 1399 O O . ASP A 1 175 ? -17.245 -4.372 2.344 1.00 98.62 175 ASP A O 1
AT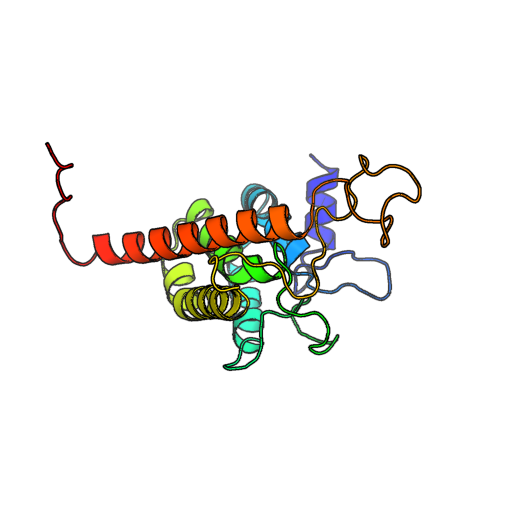OM 1403 N N . THR A 1 176 ? -15.590 -3.164 1.440 1.00 98.44 176 THR A N 1
ATOM 1404 C CA . THR A 1 176 ? -15.780 -2.001 2.314 1.00 98.44 176 THR A CA 1
ATOM 1405 C C . THR A 1 176 ? -17.163 -1.378 2.116 1.00 98.44 176 THR A C 1
ATOM 1407 O O . THR A 1 176 ? -17.872 -1.112 3.093 1.00 98.44 176 THR A O 1
ATOM 1410 N N . ALA A 1 177 ? -17.606 -1.216 0.866 1.00 97.62 177 ALA A N 1
ATOM 1411 C CA . ALA A 1 177 ? -18.953 -0.739 0.563 1.00 97.62 177 ALA A CA 1
ATOM 1412 C C . ALA A 1 177 ? -20.033 -1.689 1.119 1.00 97.62 177 ALA A C 1
ATOM 1414 O O . ALA A 1 177 ? -21.030 -1.239 1.699 1.00 97.62 177 ALA A O 1
ATOM 1415 N N . ALA A 1 178 ? -19.817 -3.006 1.026 1.00 97.00 178 ALA A N 1
ATOM 1416 C CA . ALA A 1 178 ? -20.721 -4.012 1.580 1.00 97.00 178 ALA A CA 1
ATOM 1417 C C . ALA A 1 178 ? -20.825 -3.927 3.116 1.00 97.00 178 ALA A C 1
ATOM 1419 O O . ALA A 1 178 ? -21.929 -4.011 3.665 1.00 97.00 178 ALA A O 1
ATOM 1420 N N . VAL A 1 179 ? -19.717 -3.663 3.824 1.00 96.56 179 VAL A N 1
ATOM 1421 C CA . VAL A 1 179 ? -19.717 -3.439 5.286 1.00 96.56 179 VAL A CA 1
ATOM 1422 C C . VAL A 1 179 ? -20.645 -2.283 5.684 1.00 96.56 179 VAL A C 1
ATOM 1424 O O . VAL A 1 179 ? -21.282 -2.338 6.746 1.00 96.56 179 VAL A O 1
ATOM 1427 N N . PHE A 1 180 ? -20.758 -1.248 4.845 1.00 92.81 180 PHE A N 1
ATOM 1428 C CA . PHE A 1 180 ? -21.692 -0.138 5.055 1.00 92.81 180 PHE A CA 1
ATOM 1429 C C . PHE A 1 180 ? -23.130 -0.486 4.653 1.00 92.81 180 PHE A C 1
ATOM 1431 O O . PHE A 1 180 ? -24.069 -0.068 5.338 1.00 92.81 180 PHE A O 1
ATOM 1438 N N . ALA A 1 181 ? -23.318 -1.277 3.594 1.00 83.56 181 ALA A N 1
ATOM 1439 C CA . ALA A 1 181 ? -24.631 -1.696 3.105 1.00 83.56 181 ALA A CA 1
ATOM 1440 C C . ALA A 1 181 ? -25.399 -2.570 4.112 1.00 83.56 181 ALA A C 1
ATOM 1442 O O . ALA A 1 181 ? -26.606 -2.395 4.258 1.00 83.56 181 ALA A O 1
ATOM 1443 N N . VAL A 1 182 ? -24.714 -3.408 4.902 1.00 63.06 182 VAL A N 1
ATOM 1444 C CA . VAL A 1 182 ? -25.328 -4.197 5.997 1.00 63.06 182 VAL A CA 1
ATOM 1445 C C . VAL A 1 182 ? -26.067 -3.309 7.019 1.00 63.06 182 VAL A C 1
ATOM 1447 O O . VAL A 1 182 ? -26.959 -3.769 7.728 1.00 63.06 182 VAL A O 1
ATOM 1450 N N . ARG A 1 183 ? -25.756 -2.006 7.077 1.00 55.25 183 ARG A N 1
ATOM 1451 C CA . ARG A 1 183 ? -26.428 -1.029 7.947 1.00 55.25 183 ARG A CA 1
ATOM 1452 C C . ARG A 1 183 ? -27.738 -0.472 7.367 1.00 55.25 183 ARG A C 1
ATOM 1454 O O . ARG A 1 183 ? -28.553 0.048 8.124 1.00 55.25 183 ARG A O 1
ATOM 1461 N N . ARG A 1 184 ? -27.945 -0.563 6.048 1.00 50.94 184 ARG A N 1
ATOM 1462 C CA . ARG A 1 184 ? -29.156 -0.128 5.333 1.00 50.94 184 ARG A CA 1
ATOM 1463 C C . ARG A 1 184 ? -29.912 -1.379 4.884 1.00 50.94 184 ARG A C 1
ATOM 1465 O O . ARG A 1 184 ? -29.714 -1.825 3.764 1.00 50.94 184 ARG A O 1
ATOM 1472 N N . GLY A 1 185 ? -30.709 -1.971 5.777 1.00 50.62 185 GLY A N 1
ATOM 1473 C CA . GLY A 1 185 ? -31.368 -3.272 5.591 1.00 50.62 185 GLY A CA 1
ATOM 1474 C C . GLY A 1 185 ? -31.722 -3.628 4.141 1.00 50.62 185 GLY A C 1
ATOM 1475 O O . GLY A 1 185 ? -32.672 -3.100 3.569 1.00 50.62 185 GLY A O 1
ATOM 1476 N N . ARG A 1 186 ? -30.961 -4.562 3.569 1.00 43.03 186 ARG A N 1
ATOM 1477 C CA . ARG A 1 186 ? -31.315 -5.305 2.361 1.00 43.03 186 ARG A CA 1
ATOM 1478 C C . ARG A 1 186 ? -31.102 -6.778 2.687 1.00 43.03 186 ARG A C 1
ATOM 1480 O O . ARG A 1 186 ? -30.014 -7.158 3.114 1.00 43.03 186 ARG A O 1
ATOM 1487 N N . ALA A 1 187 ? -32.166 -7.568 2.566 1.00 45.44 187 ALA A N 1
ATOM 1488 C CA . ALA A 1 187 ? -32.092 -9.021 2.661 1.00 45.44 187 ALA A CA 1
ATOM 1489 C C . ALA A 1 187 ? -31.088 -9.556 1.617 1.00 45.44 187 ALA A C 1
ATOM 1491 O O . ALA A 1 187 ? -30.950 -8.930 0.559 1.00 45.44 187 ALA A O 1
ATOM 1492 N N . PRO A 1 188 ? -30.375 -10.661 1.901 1.00 45.62 188 PRO A N 1
ATOM 1493 C CA . PRO A 1 188 ? -29.440 -11.241 0.946 1.00 45.62 188 PRO A CA 1
ATOM 1494 C C . PRO A 1 188 ? -30.177 -11.591 -0.351 1.00 45.62 188 PRO A C 1
ATOM 1496 O O . PRO A 1 188 ? -31.253 -12.184 -0.320 1.00 45.62 188 PRO A O 1
ATOM 1499 N N . LEU A 1 189 ? -29.606 -11.174 -1.483 1.00 52.25 189 LEU A N 1
ATOM 1500 C CA . LEU A 1 189 ? -30.066 -11.593 -2.803 1.00 52.25 189 LEU A CA 1
ATOM 1501 C C . LEU A 1 189 ? -29.801 -13.096 -2.921 1.00 52.25 189 LEU A C 1
ATOM 1503 O O . LEU A 1 189 ? -28.652 -13.524 -2.810 1.00 52.25 189 LEU A O 1
ATOM 1507 N N . GLU A 1 190 ? -30.861 -13.886 -3.091 1.00 42.75 190 GLU A N 1
ATOM 1508 C CA . GLU A 1 190 ? -30.728 -15.304 -3.423 1.00 42.75 190 GLU A CA 1
ATOM 1509 C C . GLU A 1 190 ? -29.979 -15.463 -4.758 1.00 42.75 190 GLU A C 1
ATOM 1511 O O . GLU A 1 190 ? -30.151 -14.634 -5.662 1.00 42.75 190 GLU A O 1
ATOM 1516 N N . PRO A 1 191 ? -29.127 -16.495 -4.894 1.00 42.91 191 PRO A N 1
ATOM 1517 C CA . PRO A 1 191 ? -28.430 -16.759 -6.143 1.00 42.91 191 PRO A CA 1
ATOM 1518 C C . PRO A 1 191 ? -29.422 -17.177 -7.248 1.00 42.91 191 PRO A C 1
ATOM 1520 O O . PRO A 1 191 ? -30.459 -17.771 -6.943 1.00 42.91 191 PRO A O 1
ATOM 1523 N N . PRO A 1 192 ? -29.129 -16.861 -8.525 1.00 52.50 192 PRO A N 1
ATOM 1524 C CA . PRO A 1 192 ? -30.001 -17.201 -9.649 1.00 52.50 192 PRO A CA 1
ATOM 1525 C C . PRO A 1 192 ? -30.100 -18.728 -9.868 1.00 52.50 192 PRO A C 1
ATOM 1527 O O . PRO A 1 192 ? -29.210 -19.451 -9.410 1.00 52.50 192 PRO A O 1
ATOM 1530 N N . PRO A 1 193 ? -31.177 -19.198 -10.537 1.00 57.25 1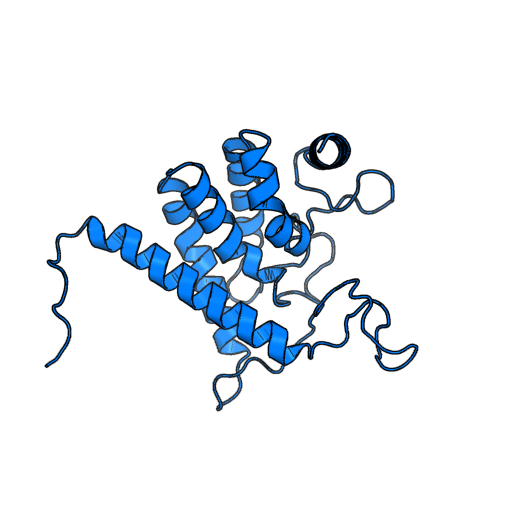93 PRO A N 1
ATOM 1531 C CA . PRO A 1 193 ? -31.510 -20.619 -10.686 1.00 57.25 193 PRO A CA 1
ATOM 1532 C C . PRO A 1 193 ? -30.490 -21.427 -11.493 1.00 57.25 193 PRO A C 1
ATOM 1534 O O . PRO A 1 193 ? -29.868 -20.857 -12.419 1.00 57.25 193 PRO A O 1
#

Secondary structure (DSSP, 8-state):
-HHHHHHHHHHEESEE-S-SSSS----BHHHHHHHHHHHHHHS--HHHHHHHHHHHHHH-BTTBPPPSBSS--S-SSS---TTTTTHHHHHHHHHHHHH--HHHHHHHHHHHHHHHHHHHHHB-TTS-B--S----SBT-S-SPTT-SSSTTB-SS-HHHHHHHHHHHHHHHHHHHHHHHHTTS--PPPPPP-